Protein 4L3R (pdb70)

Nearest PDB structures (foldseek):
  4l3r-assembly1_A  TM=1.007E+00  e=4.807E-28  Bacteroides eggerthii DSM 20697
  4zgf-assembly1_A  TM=6.927E-01  e=1.936E-05  Phocaeicola vulgatus ATCC 8482
  6vvo-assembly1_F  TM=2.848E-01  e=6.426E-01  Homo sapiens
  6saw-assembly2_B  TM=4.195E-01  e=3.080E+00  Idiomarina sp. A28L
  1dml-assembly2_C  TM=3.488E-01  e=6.028E+00  Human alphaherpesvirus 1

CATH classification: 2.40.128.270

Foldseek 3Di:
DQVLQQVPWKWQQQAKDAPPDPDRYHPPLDDDDVLVVVQVVQSPDPQAFIKHWYWDCDPNRIDTFIWTHHRFKIDPRFDWDADPPVQFIATDDAIDGDDPRSVSVCSRVFRRFFTGWDDGNFKIKTWGDDDPGIMMIIGID/DVQVLQQPPWKWQQQAKEAPPDPDRYYPPLDDDPVLVVVQVVQSPDPQAFIKHWYWDCDPNRIDTFIWTHHRFKIDPRFDWDADPVQQFIATDDAIDGDDDRSVSVCSRVFRRFFTGWDDGNFKIKTWGDDDPGIMMITGID

Radius of gyration: 24.02 Å; Cα contacts (8 Å, |Δi|>4): 597; chains: 2; bounding box: 63×29×64 Å

Solvent-accessible surface area: 15500 Å² total

B-factor: mean 68.36, std 18.89, range [42.93, 162.48]

Structure (mmCIF, N/CA/C/O backbone):
data_4L3R
#
_entry.id   4L3R
#
_cell.length_a   57.892
_cell.length_b   59.174
_cell.length_c   102.308
_cell.angle_alpha   90.000
_cell.angle_beta   90.000
_cell.angle_gamma   90.000
#
_symmetry.space_group_name_H-M   'P 21 21 21'
#
loop_
_entity.id
_entity.type
_entity.pdbx_description
1 polymer 'Uncharacterized protein'
2 water water
#
loop_
_atom_site.group_PDB
_atom_site.id
_atom_site.type_symbol
_atom_site.label_atom_id
_atom_site.label_alt_id
_atom_site.label_comp_id
_atom_site.label_asym_id
_atom_site.label_entity_id
_atom_site.label_seq_id
_atom_site.pdbx_PDB_ins_code
_atom_site.Cartn_x
_atom_site.Cartn_y
_atom_site.Cartn_z
_atom_site.occupancy
_atom_site.B_iso_or_equiv
_atom_site.auth_seq_id
_atom_site.auth_comp_id
_atom_site.auth_asym_id
_atom_site.auth_atom_id
_atom_site.pdbx_PDB_model_num
ATOM 1 N N . ASP A 1 4 ? 9.561 0.258 74.978 1.00 100.71 30 ASP A N 1
ATOM 2 C CA . ASP A 1 4 ? 9.673 1.693 75.244 1.00 101.40 30 ASP A CA 1
ATOM 3 C C . ASP A 1 4 ? 10.350 2.391 74.065 1.00 99.38 30 ASP A C 1
ATOM 4 O O . ASP A 1 4 ? 9.695 3.158 73.356 1.00 96.46 30 ASP A O 1
ATOM 9 N N . ASP A 1 5 ? 11.656 2.116 73.848 1.00 94.11 31 ASP A N 1
ATOM 10 C CA . ASP A 1 5 ? 12.424 2.702 72.737 1.00 90.55 31 ASP A CA 1
ATOM 11 C C . ASP A 1 5 ? 11.843 2.290 71.376 1.00 85.66 31 ASP A C 1
ATOM 12 O O . ASP A 1 5 ? 11.872 3.083 70.434 1.00 83.17 31 ASP A O 1
ATOM 17 N N . VAL A 1 6 ? 11.319 1.048 71.282 1.00 78.10 32 VAL A N 1
ATOM 18 C CA . VAL A 1 6 ? 10.755 0.488 70.047 1.00 73.18 32 VAL A CA 1
ATOM 19 C C . VAL A 1 6 ? 9.537 1.279 69.580 1.00 71.06 32 VAL A C 1
ATOM 20 O O . VAL A 1 6 ? 9.469 1.612 68.403 1.00 68.21 32 VAL A O 1
ATOM 37 N N . GLU A 1 8 ? 8.812 4.314 69.928 1.00 69.16 34 GLU A N 1
ATOM 38 C CA . GLU A 1 8 ? 9.132 5.655 69.420 1.00 69.58 34 GLU A CA 1
ATOM 39 C C . GLU A 1 8 ? 9.410 5.605 67.899 1.00 69.30 34 GLU A C 1
ATOM 40 O O . GLU A 1 8 ? 9.252 6.619 67.226 1.00 69.20 34 GLU A O 1
ATOM 46 N N . ILE A 1 9 ? 9.745 4.424 67.349 1.00 63.19 35 ILE A N 1
ATOM 47 C CA . ILE A 1 9 ? 9.986 4.233 65.910 1.00 59.72 35 ILE A CA 1
ATOM 48 C C . ILE A 1 9 ? 8.632 4.322 65.144 1.00 61.15 35 ILE A C 1
ATOM 49 O O . ILE A 1 9 ? 8.615 4.677 63.960 1.00 60.52 35 ILE A O 1
ATOM 54 N N . PHE A 1 10 ? 7.521 4.002 65.830 1.00 55.92 36 PHE A N 1
ATOM 55 C CA . PHE A 1 10 ? 6.143 4.041 65.321 1.00 55.14 36 PHE A CA 1
ATOM 56 C C . PHE A 1 10 ? 5.415 5.377 65.627 1.00 62.03 36 PHE A C 1
ATOM 57 O O . PHE A 1 10 ? 4.326 5.596 65.098 1.00 61.93 36 PHE A O 1
ATOM 65 N N . ASN A 1 11 ? 5.987 6.244 66.483 1.00 61.51 37 ASN A N 1
ATOM 66 C CA . ASN A 1 11 ? 5.329 7.464 66.950 1.00 65.12 37 ASN A CA 1
ATOM 67 C C . ASN A 1 11 ? 5.218 8.593 65.899 1.00 69.90 37 ASN A C 1
ATOM 68 O O . ASN A 1 11 ? 6.059 9.489 65.855 1.00 70.37 37 ASN A O 1
ATOM 73 N N . ASP A 1 12 ? 4.099 8.582 65.137 1.00 66.87 38 ASP A N 1
ATOM 74 C CA . ASP A 1 12 ? 3.687 9.600 64.164 1.00 68.18 38 ASP A CA 1
ATOM 75 C C . ASP A 1 12 ? 4.882 10.194 63.407 1.00 71.14 38 ASP A C 1
ATOM 76 O O . ASP A 1 12 ? 5.191 11.387 63.527 1.00 74.14 38 ASP A O 1
ATOM 81 N N . LYS A 1 13 ? 5.583 9.341 62.666 1.00 62.49 39 LYS A N 1
ATOM 82 C CA . LYS A 1 13 ? 6.748 9.780 61.924 1.00 61.21 39 LYS A CA 1
ATOM 83 C C . LYS A 1 13 ? 6.984 8.913 60.705 1.00 62.98 39 LYS A C 1
ATOM 84 O O . LYS A 1 13 ? 6.669 7.720 60.720 1.00 61.86 39 LYS A O 1
ATOM 90 N N . THR A 1 14 ? 7.573 9.515 59.668 1.00 57.84 40 THR A N 1
ATOM 91 C CA . THR A 1 14 ? 7.961 8.838 58.444 1.00 54.71 40 THR A CA 1
ATOM 92 C C . THR A 1 14 ? 9.465 8.904 58.387 1.00 57.55 40 THR A C 1
ATOM 93 O O . THR A 1 14 ? 10.029 9.983 58.592 1.00 59.28 40 THR A O 1
ATOM 97 N N . TRP A 1 15 ? 10.115 7.751 58.156 1.00 50.83 41 TRP A N 1
ATOM 98 C CA . TRP A 1 15 ? 11.571 7.662 58.059 1.00 48.94 41 TRP A CA 1
ATOM 99 C C . TRP A 1 15 ? 11.978 7.894 56.621 1.00 53.01 41 TRP A C 1
ATOM 100 O O . TRP A 1 15 ? 11.485 7.200 55.740 1.00 51.72 41 TRP A O 1
ATOM 111 N N . LYS A 1 16 ? 12.838 8.894 56.373 1.00 52.13 42 LYS A N 1
ATOM 112 C CA . LYS A 1 16 ? 13.313 9.249 55.037 1.00 51.74 42 LYS A CA 1
ATOM 113 C C . LYS A 1 16 ? 14.743 8.765 54.875 1.00 55.78 42 LYS A C 1
ATOM 114 O O . LYS A 1 16 ? 15.583 9.082 55.712 1.00 56.94 42 LYS A O 1
ATOM 120 N N . LEU A 1 17 ? 15.028 8.013 53.796 1.00 51.08 43 LEU A N 1
ATOM 121 C CA . LEU A 1 17 ? 16.374 7.511 53.527 1.00 49.74 43 LEU A CA 1
ATOM 122 C C . LEU A 1 17 ? 17.374 8.654 53.364 1.00 54.67 43 LEU A C 1
ATOM 123 O O . LEU A 1 17 ? 17.107 9.596 52.620 1.00 54.95 43 LEU A O 1
ATOM 128 N N . SER A 1 18 ? 18.511 8.573 54.075 1.00 52.32 44 SER A N 1
ATOM 129 C CA . SER A 1 18 ? 19.585 9.566 53.998 1.00 54.82 44 SER A CA 1
ATOM 130 C C . SER A 1 18 ? 20.906 8.968 53.461 1.00 59.45 44 SER A C 1
ATOM 131 O O . SER A 1 18 ? 21.749 9.732 52.984 1.00 60.91 44 SER A O 1
ATOM 134 N N . ARG A 1 19 ? 21.097 7.631 53.537 1.00 54.25 45 ARG A N 1
ATOM 135 C CA . ARG A 1 19 ? 22.345 7.001 53.103 1.00 54.86 45 ARG A CA 1
ATOM 136 C C . ARG A 1 19 ? 22.233 5.477 53.045 1.00 57.38 45 ARG A C 1
ATOM 137 O O . ARG A 1 19 ? 21.411 4.898 53.752 1.00 56.06 45 ARG A O 1
ATOM 145 N N . ILE A 1 20 ? 23.058 4.841 52.195 1.00 53.46 46 ILE A N 1
ATOM 146 C CA . ILE A 1 20 ? 23.205 3.377 52.098 1.00 52.11 46 ILE A CA 1
ATOM 147 C C . ILE A 1 20 ? 24.701 3.137 51.961 1.00 60.34 46 ILE A C 1
ATOM 148 O O . ILE A 1 20 ? 25.243 3.337 50.885 1.00 60.49 46 ILE A O 1
ATOM 153 N N . THR A 1 21 ? 25.375 2.761 53.042 1.00 59.60 47 THR A N 1
ATOM 154 C CA . THR A 1 21 ? 26.827 2.648 53.027 1.00 62.58 47 THR A CA 1
ATOM 155 C C . THR A 1 21 ? 27.308 1.385 53.744 1.00 69.23 47 THR A C 1
ATOM 156 O O . THR A 1 21 ? 26.498 0.545 54.137 1.00 67.55 47 THR A O 1
ATOM 160 N N . THR A 1 22 ? 28.636 1.238 53.863 1.00 70.41 48 THR A N 1
ATOM 161 C CA . THR A 1 22 ? 29.263 0.091 54.522 1.00 73.50 48 THR A CA 1
ATOM 162 C C . THR A 1 22 ? 29.087 0.207 56.033 1.00 80.42 48 THR A C 1
ATOM 163 O O . THR A 1 22 ? 28.772 1.287 56.538 1.00 79.63 48 THR A O 1
ATOM 167 N N . GLU A 1 23 ? 29.309 -0.907 56.750 1.00 79.94 49 GLU A N 1
ATOM 168 C CA . GLU A 1 23 ? 29.088 -1.006 58.198 1.00 81.51 49 GLU A CA 1
ATOM 169 C C . GLU A 1 23 ? 29.626 0.200 58.996 1.00 88.33 49 GLU A C 1
ATOM 170 O O . GLU A 1 23 ? 28.869 0.772 59.781 1.00 87.34 49 GLU A O 1
ATOM 176 N N . LYS A 1 24 ? 30.888 0.609 58.773 1.00 88.66 50 LYS A N 1
ATOM 177 C CA . LYS A 1 24 ? 31.495 1.741 59.493 1.00 91.78 50 LYS A CA 1
ATOM 178 C C . LYS A 1 24 ? 31.992 2.849 58.533 1.00 95.53 50 LYS A C 1
ATOM 179 O O . LYS A 1 24 ? 32.867 3.632 58.905 1.00 99.68 50 LYS A O 1
ATOM 185 N N . GLY A 1 25 ? 31.391 2.952 57.350 1.00 87.41 51 GLY A N 1
ATOM 186 C CA . GLY A 1 25 ? 31.770 3.952 56.358 1.00 86.92 51 GLY A CA 1
ATOM 187 C C . GLY A 1 25 ? 31.211 5.332 56.643 1.00 90.01 51 GLY A C 1
ATOM 188 O O . GLY A 1 25 ? 30.091 5.458 57.150 1.00 86.95 51 GLY A O 1
ATOM 189 N N . LYS A 1 26 ? 31.984 6.378 56.292 1.00 89.47 52 LYS A N 1
ATOM 190 C CA . LYS A 1 26 ? 31.595 7.785 56.479 1.00 89.76 52 LYS A CA 1
ATOM 191 C C . LYS A 1 26 ? 30.905 8.354 55.212 1.00 89.60 52 LYS A C 1
ATOM 192 O O . LYS A 1 26 ? 30.235 9.385 55.301 1.00 88.99 52 LYS A O 1
ATOM 198 N N . GLU A 1 27 ? 31.088 7.699 54.046 1.00 83.23 53 GLU A N 1
ATOM 199 C CA . GLU A 1 27 ? 30.479 8.114 52.777 1.00 80.26 53 GLU A CA 1
ATOM 200 C C . GLU A 1 27 ? 28.947 7.907 52.790 1.00 78.10 53 GLU A C 1
ATOM 201 O O . GLU A 1 27 ? 28.444 7.044 53.510 1.00 75.63 53 GLU A O 1
ATOM 207 N N . GLN A 1 28 ? 28.219 8.696 51.982 1.00 72.53 54 GLN A N 1
ATOM 208 C CA . GLN A 1 28 ? 26.760 8.602 51.892 1.00 68.64 54 GLN A CA 1
ATOM 209 C C . GLN A 1 28 ? 26.328 7.312 51.198 1.00 68.69 54 GLN A C 1
ATOM 210 O O . GLN A 1 28 ? 25.407 6.654 51.671 1.00 66.15 54 GLN A O 1
ATOM 216 N N . PHE A 1 29 ? 26.956 6.976 50.063 1.00 64.50 55 PHE A N 1
ATOM 217 C CA . PHE A 1 29 ? 26.637 5.760 49.312 1.00 62.07 55 PHE A CA 1
ATOM 218 C C . PHE A 1 29 ? 27.890 4.940 49.096 1.00 67.71 55 PHE A C 1
ATOM 219 O O . PHE A 1 29 ? 28.940 5.512 48.787 1.00 70.18 55 PHE A O 1
ATOM 227 N N . TYR A 1 30 ? 27.801 3.604 49.299 1.00 62.37 56 TYR A N 1
ATOM 228 C CA . TYR A 1 30 ? 28.958 2.710 49.134 1.00 63.62 56 TYR A CA 1
ATOM 229 C C . TYR A 1 30 ? 29.469 2.722 47.689 1.00 68.34 56 TYR A C 1
ATOM 230 O O . TYR A 1 30 ? 28.697 2.978 46.760 1.00 65.76 56 TYR A O 1
ATOM 239 N N . GLN A 1 31 ? 30.781 2.474 47.503 1.00 68.89 57 GLN A N 1
ATOM 240 C CA . GLN A 1 31 ? 31.365 2.497 46.166 1.00 69.90 57 GLN A CA 1
ATOM 241 C C . GLN A 1 31 ? 30.860 1.278 45.370 1.00 71.68 57 GLN A C 1
ATOM 242 O O . GLN A 1 31 ? 30.819 0.159 45.889 1.00 71.52 57 GLN A O 1
ATOM 248 N N . GLY A 1 32 ? 30.461 1.537 44.130 1.00 67.09 58 GLY A N 1
ATOM 249 C CA . GLY A 1 32 ? 29.927 0.537 43.211 1.00 66.51 58 GLY A CA 1
ATOM 250 C C . GLY A 1 32 ? 28.415 0.415 43.191 1.00 67.27 58 GLY A C 1
ATOM 251 O O . GLY A 1 32 ? 27.886 -0.492 42.539 1.00 67.14 58 GLY A O 1
ATOM 252 N N . LEU A 1 33 ? 27.694 1.328 43.884 1.00 60.95 59 LEU A N 1
ATOM 253 C CA . LEU A 1 33 ? 26.224 1.310 43.892 1.00 57.34 59 LEU A CA 1
ATOM 254 C C . LEU A 1 33 ? 25.724 1.640 42.470 1.00 61.73 59 LEU A C 1
ATOM 255 O O . LEU A 1 33 ? 24.830 0.963 41.956 1.00 61.40 59 LEU A O 1
ATOM 260 N N . TRP A 1 34 ? 26.345 2.645 41.830 1.00 59.20 60 TRP A N 1
ATOM 261 C CA . TRP A 1 34 ? 26.080 3.043 40.443 1.00 60.33 60 TRP A CA 1
ATOM 262 C C . TRP A 1 34 ? 27.309 2.733 39.583 1.00 65.98 60 TRP A C 1
ATOM 263 O O . TRP A 1 34 ? 28.380 2.479 40.130 1.00 65.48 60 TRP A O 1
ATOM 274 N N . SER A 1 35 ? 27.147 2.727 38.247 1.00 65.24 61 SER A N 1
ATOM 275 C CA . SER A 1 35 ? 28.240 2.466 37.283 1.00 67.58 61 SER A CA 1
ATOM 276 C C . SER A 1 35 ? 28.811 3.759 36.675 1.00 72.58 61 SER A C 1
ATOM 277 O O . SER A 1 35 ? 29.897 3.718 36.093 1.00 75.32 61 SER A O 1
ATOM 280 N N . ASN A 1 36 ? 28.073 4.886 36.742 1.00 67.21 62 ASN A N 1
ATOM 281 C CA . ASN A 1 36 ? 28.526 6.145 36.137 1.00 68.23 62 ASN A CA 1
ATOM 282 C C . ASN A 1 36 ? 27.871 7.344 36.828 1.00 69.78 62 ASN A C 1
ATOM 283 O O . ASN A 1 36 ? 26.940 7.164 37.610 1.00 66.21 62 ASN A O 1
ATOM 288 N N . GLU A 1 37 ? 28.339 8.559 36.506 1.00 68.96 63 GLU A N 1
ATOM 289 C CA . GLU A 1 37 ? 27.848 9.802 37.116 1.00 68.76 63 GLU A CA 1
ATOM 290 C C . GLU A 1 37 ? 26.368 10.102 36.785 1.00 71.92 63 GLU A C 1
ATOM 291 O O . GLU A 1 37 ? 25.657 10.640 37.634 1.00 70.52 63 GLU A O 1
ATOM 297 N N . ALA A 1 38 ? 25.913 9.779 35.565 1.00 69.67 64 ALA A N 1
ATOM 298 C CA . ALA A 1 38 ? 24.530 10.030 35.143 1.00 68.94 64 ALA A CA 1
ATOM 299 C C . ALA A 1 38 ? 23.540 9.173 35.927 1.00 69.77 64 ALA A C 1
ATOM 300 O O . ALA A 1 38 ? 22.478 9.675 36.312 1.00 69.41 64 ALA A O 1
ATOM 302 N N . GLU A 1 39 ? 23.878 7.893 36.179 1.00 64.03 65 GLU A N 1
ATOM 303 C CA . GLU A 1 39 ? 23.022 7.013 36.992 1.00 60.51 65 GLU A CA 1
ATOM 304 C C . GLU A 1 39 ? 22.862 7.574 38.406 1.00 62.94 65 GLU A C 1
ATOM 305 O O . GLU A 1 39 ? 21.746 7.633 38.923 1.00 62.03 65 GLU A O 1
ATOM 311 N N . GLU A 1 40 ? 23.985 7.972 39.037 1.00 60.80 66 GLU A N 1
ATOM 312 C CA . GLU A 1 40 ? 23.966 8.525 40.396 1.00 59.72 66 GLU A CA 1
ATOM 313 C C . GLU A 1 40 ? 23.159 9.823 40.443 1.00 66.46 66 GLU A C 1
ATOM 314 O O . GLU A 1 40 ? 22.362 10.003 41.364 1.00 65.56 66 GLU A O 1
ATOM 320 N N . LYS A 1 41 ? 23.371 10.718 39.462 1.00 67.09 67 LYS A N 1
ATOM 321 C CA . LYS A 1 41 ? 22.656 11.996 39.351 1.00 69.28 67 LYS A CA 1
ATOM 322 C C . LYS A 1 41 ? 21.139 11.761 39.284 1.00 70.97 67 LYS A C 1
ATOM 323 O O . LYS A 1 41 ? 20.399 12.403 40.023 1.00 70.15 67 LYS A O 1
ATOM 329 N N . ALA A 1 42 ? 20.693 10.831 38.417 1.00 66.65 68 ALA A N 1
ATOM 330 C CA . ALA A 1 42 ? 19.273 10.500 38.236 1.00 65.80 68 ALA A CA 1
ATOM 331 C C . ALA A 1 42 ? 18.658 9.915 39.528 1.00 66.96 68 ALA A C 1
ATOM 332 O O . ALA A 1 42 ? 17.506 10.218 39.850 1.00 65.89 68 ALA A O 1
ATOM 334 N N . SER A 1 43 ? 19.435 9.112 40.279 1.00 61.57 69 SER A N 1
ATOM 335 C CA . SER A 1 43 ? 18.979 8.562 41.559 1.00 57.98 69 SER A CA 1
ATOM 336 C C . SER A 1 43 ? 18.836 9.662 42.603 1.00 64.08 69 SER A C 1
ATOM 337 O O . SER A 1 43 ? 17.883 9.648 43.385 1.00 63.06 69 SER A O 1
ATOM 340 N N . ARG A 1 44 ? 19.797 10.602 42.631 1.00 62.12 70 ARG A N 1
ATOM 341 C CA . ARG A 1 44 ? 19.769 11.706 43.588 1.00 62.54 70 ARG A CA 1
ATOM 342 C C . ARG A 1 44 ? 18.591 12.638 43.329 1.00 67.37 70 ARG A C 1
ATOM 343 O O . ARG A 1 44 ? 18.071 13.195 44.289 1.00 67.77 70 ARG A O 1
ATOM 351 N N . GLU A 1 45 ? 18.135 12.771 42.066 1.00 64.61 71 GLU A N 1
ATOM 352 C CA . GLU A 1 45 ? 16.961 13.586 41.749 1.00 66.91 71 GLU A CA 1
ATOM 353 C C . GLU A 1 45 ? 15.694 12.876 42.231 1.00 68.13 71 GLU A C 1
ATOM 354 O O . GLU A 1 45 ? 14.803 13.530 42.768 1.00 69.57 71 GLU A O 1
ATOM 360 N N . LEU A 1 46 ? 15.628 11.541 42.087 1.00 61.01 72 LEU A N 1
ATOM 361 C CA . LEU A 1 46 ? 14.495 10.759 42.594 1.00 58.45 72 LEU A CA 1
ATOM 362 C C . LEU A 1 46 ? 14.476 10.777 44.131 1.00 60.63 72 LEU A C 1
ATOM 363 O O . LEU A 1 46 ? 13.393 10.783 44.716 1.00 59.21 72 LEU A O 1
ATOM 368 N N . LEU A 1 47 ? 15.660 10.831 44.779 1.00 56.40 73 LEU A N 1
ATOM 369 C CA . LEU A 1 47 ? 15.763 10.893 46.238 1.00 55.62 73 LEU A CA 1
ATOM 370 C C . LEU A 1 47 ? 15.294 12.247 46.793 1.00 64.03 73 LEU A C 1
ATOM 371 O O . LEU A 1 47 ? 14.844 12.285 47.936 1.00 63.93 73 LEU A O 1
ATOM 376 N N . LYS A 1 48 ? 15.397 13.352 46.010 1.00 64.74 74 LYS A N 1
ATOM 377 C CA . LYS A 1 48 ? 14.921 14.676 46.456 1.00 67.70 74 LYS A CA 1
ATOM 378 C C . LYS A 1 48 ? 13.384 14.720 46.583 1.00 72.32 74 LYS A C 1
ATOM 379 O O . LYS A 1 48 ? 12.874 15.569 47.318 1.00 74.72 74 LYS A O 1
ATOM 385 N N . ILE A 1 49 ? 12.647 13.850 45.849 1.00 66.93 75 ILE A N 1
ATOM 386 C CA . ILE A 1 49 ? 11.183 13.820 45.911 1.00 67.47 75 ILE A CA 1
ATOM 387 C C . ILE A 1 49 ? 10.789 13.338 47.310 1.00 69.41 75 ILE A C 1
ATOM 388 O O . ILE A 1 49 ? 11.268 12.296 47.754 1.00 65.50 75 ILE A O 1
ATOM 393 N N . THR A 1 50 ? 9.932 14.109 47.996 1.00 69.01 76 THR A N 1
ATOM 394 C CA . THR A 1 50 ? 9.512 13.863 49.383 1.00 68.05 76 THR A CA 1
ATOM 395 C C . THR A 1 50 ? 8.991 12.438 49.627 1.00 67.69 76 THR A C 1
ATOM 396 O O . THR A 1 50 ? 9.445 11.781 50.555 1.00 64.82 76 THR A O 1
ATOM 400 N N . GLU A 1 51 ? 8.035 11.990 48.815 1.00 64.77 77 GLU A N 1
ATOM 401 C CA . GLU A 1 51 ? 7.393 10.681 48.971 1.00 62.49 77 GLU A CA 1
ATOM 402 C C . GLU A 1 51 ? 8.290 9.485 48.601 1.00 62.95 77 GLU A C 1
ATOM 403 O O . GLU A 1 51 ? 7.925 8.368 48.957 1.00 62.08 77 GLU A O 1
ATOM 409 N N . ASN A 1 52 ? 9.431 9.683 47.910 1.00 58.35 78 ASN A N 1
ATOM 410 C CA . ASN A 1 52 ? 10.317 8.571 47.525 1.00 54.89 78 ASN A CA 1
ATOM 411 C C . ASN A 1 52 ? 11.297 8.186 48.629 1.00 56.15 78 ASN A C 1
ATOM 412 O O . ASN A 1 52 ? 11.758 9.043 49.386 1.00 57.20 78 ASN A O 1
ATOM 417 N N . PHE A 1 53 ? 11.619 6.876 48.699 1.00 48.94 79 PHE A N 1
ATOM 418 C CA . PHE A 1 53 ? 12.539 6.265 49.660 1.00 46.30 79 PHE A CA 1
ATOM 419 C C . PHE A 1 53 ? 12.114 6.555 51.108 1.00 50.94 79 PHE A C 1
ATOM 420 O O . PHE A 1 53 ? 12.919 7.008 51.926 1.00 51.03 79 PHE A O 1
ATOM 428 N N . THR A 1 54 ? 10.841 6.260 51.417 1.00 48.30 80 THR A N 1
ATOM 429 C CA . THR A 1 54 ? 10.279 6.437 52.754 1.00 48.46 80 THR A CA 1
ATOM 430 C C . THR A 1 54 ? 10.066 5.073 53.425 1.00 51.11 80 THR A C 1
ATOM 431 O O . THR A 1 54 ? 9.966 4.051 52.746 1.00 50.89 80 THR A O 1
ATOM 435 N N . LEU A 1 55 ? 10.004 5.071 54.754 1.00 46.89 81 LEU A N 1
ATOM 436 C CA . LEU A 1 55 ? 9.799 3.868 55.565 1.00 45.84 81 LEU A CA 1
ATOM 437 C C . LEU A 1 55 ? 8.876 4.227 56.728 1.00 49.16 81 LEU A C 1
ATOM 438 O O . LEU A 1 55 ? 9.045 5.275 57.345 1.00 48.41 81 LEU A O 1
ATOM 443 N N . ASN A 1 56 ? 7.860 3.401 56.978 1.00 47.13 82 ASN A N 1
ATOM 444 C CA . ASN A 1 56 ? 6.875 3.651 58.033 1.00 47.40 82 ASN A CA 1
ATOM 445 C C . ASN A 1 56 ? 6.627 2.404 58.851 1.00 50.95 82 ASN A C 1
ATOM 446 O O . ASN A 1 56 ? 6.356 1.347 58.291 1.00 50.45 82 ASN A O 1
ATOM 451 N N . PHE A 1 57 ? 6.708 2.537 60.174 1.00 48.44 83 PHE A N 1
ATOM 452 C CA . PHE A 1 57 ? 6.381 1.483 61.126 1.00 48.42 83 PHE A CA 1
ATOM 453 C C . PHE A 1 57 ? 4.984 1.796 61.608 1.00 53.86 83 PHE A C 1
ATOM 454 O O . PHE A 1 57 ? 4.781 2.851 62.206 1.00 54.16 83 PHE A O 1
ATOM 462 N N . ASN A 1 58 ? 3.999 0.972 61.251 1.00 52.65 84 ASN A N 1
ATOM 463 C CA . ASN A 1 58 ? 2.601 1.236 61.624 1.00 55.19 84 ASN A CA 1
ATOM 464 C C . ASN A 1 58 ? 1.948 0.048 62.289 1.00 62.47 84 ASN A C 1
ATOM 465 O O . ASN A 1 58 ? 2.406 -1.076 62.144 1.00 61.37 84 ASN A O 1
ATOM 470 N N . CYS A 1 59 ? 0.811 0.283 62.942 1.00 64.24 85 CYS A N 1
ATOM 471 C CA . CYS A 1 59 ? -0.007 -0.787 63.511 1.00 66.40 85 CYS A CA 1
ATOM 472 C C . CYS A 1 59 ? -1.216 -0.945 62.610 1.00 70.09 85 CYS A C 1
ATOM 473 O O . CYS A 1 59 ? -1.733 0.052 62.111 1.00 70.14 85 CYS A O 1
ATOM 476 N N . ALA A 1 60 ? -1.597 -2.192 62.311 1.00 66.99 86 ALA A N 1
ATOM 477 C CA . ALA A 1 60 ? -2.686 -2.479 61.380 1.00 68.47 86 ALA A CA 1
ATOM 478 C C . ALA A 1 60 ? -3.500 -3.677 61.821 1.00 74.45 86 ALA A C 1
ATOM 479 O O . ALA A 1 60 ? -2.935 -4.598 62.403 1.00 73.26 86 ALA A O 1
ATOM 481 N N . ASP A 1 61 ? -4.805 -3.701 61.475 1.00 74.38 87 ASP A N 1
ATOM 482 C CA . ASP A 1 61 ? -5.696 -4.811 61.802 1.00 77.61 87 ASP A CA 1
ATOM 483 C C . ASP A 1 61 ? -5.559 -5.861 60.704 1.00 82.82 87 ASP A C 1
ATOM 484 O O . ASP A 1 61 ? -6.173 -5.738 59.640 1.00 83.81 87 ASP A O 1
ATOM 489 N N . VAL A 1 62 ? -4.699 -6.859 60.954 1.00 79.21 88 VAL A N 1
ATOM 490 C CA . VAL A 1 62 ? -4.402 -7.947 60.029 1.00 80.11 88 VAL A CA 1
ATOM 491 C C . VAL A 1 62 ? -5.108 -9.213 60.517 1.00 87.13 88 VAL A C 1
ATOM 492 O O . VAL A 1 62 ? -4.709 -9.780 61.533 1.00 87.13 88 VAL A O 1
ATOM 496 N N . ASN A 1 63 ? -6.156 -9.641 59.802 1.00 86.29 89 ASN A N 1
ATOM 497 C CA . ASN A 1 63 ? -6.909 -10.859 60.099 1.00 90.22 89 ASN A CA 1
ATOM 498 C C . ASN A 1 63 ? -7.416 -10.919 61.565 1.00 93.37 89 ASN A C 1
ATOM 499 O O . ASN A 1 63 ? -7.033 -11.804 62.330 1.00 94.51 89 ASN A O 1
ATOM 504 N N . GLY A 1 64 ? -8.285 -9.980 61.926 1.00 88.18 90 GLY A N 1
ATOM 505 C CA . GLY A 1 64 ? -8.928 -9.949 63.237 1.00 88.52 90 GLY A CA 1
ATOM 506 C C . GLY A 1 64 ? -8.090 -9.609 64.458 1.00 86.56 90 GLY A C 1
ATOM 507 O O . GLY A 1 64 ? -8.579 -9.758 65.577 1.00 87.10 90 GLY A O 1
ATOM 508 N N . GLU A 1 65 ? -6.853 -9.118 64.275 1.00 78.19 91 GLU A N 1
ATOM 509 C CA . GLU A 1 65 ? -5.977 -8.732 65.390 1.00 75.02 91 GLU A CA 1
ATOM 510 C C . GLU A 1 65 ? -5.019 -7.634 64.924 1.00 72.21 91 GLU A C 1
ATOM 511 O O . GLU A 1 65 ? -4.646 -7.619 63.758 1.00 70.42 91 GLU A O 1
ATOM 517 N N . VAL A 1 66 ? -4.642 -6.709 65.819 1.00 66.03 92 VAL A N 1
ATOM 518 C CA . VAL A 1 66 ? -3.771 -5.587 65.468 1.00 61.79 92 VAL A CA 1
ATOM 519 C C . VAL A 1 66 ? -2.302 -5.991 65.659 1.00 62.91 92 VAL A C 1
ATOM 520 O O . VAL A 1 66 ? -1.918 -6.441 66.739 1.00 62.21 92 VAL A O 1
ATOM 524 N N . THR A 1 67 ? -1.491 -5.825 64.599 1.00 58.39 93 THR A N 1
ATOM 525 C CA . THR A 1 67 ? -0.068 -6.170 64.593 1.00 57.03 93 THR A CA 1
ATOM 526 C C . THR A 1 67 ? 0.768 -4.999 64.081 1.00 59.08 93 THR A C 1
ATOM 527 O O . THR A 1 67 ? 0.301 -4.229 63.244 1.00 58.05 93 THR A O 1
ATOM 531 N N . GLY A 1 68 ? 2.004 -4.902 64.553 1.00 55.18 94 GLY A N 1
ATOM 532 C CA . GLY A 1 68 ? 2.949 -3.897 64.082 1.00 52.63 94 GLY A CA 1
ATOM 533 C C . GLY A 1 68 ? 3.557 -4.399 62.787 1.00 56.49 94 GLY A C 1
ATOM 534 O O . GLY A 1 68 ? 3.954 -5.565 62.710 1.00 56.67 94 GLY A O 1
ATOM 535 N N . THR A 1 69 ? 3.560 -3.563 61.742 1.00 52.30 95 THR A N 1
ATOM 536 C CA . THR A 1 69 ? 4.072 -3.938 60.420 1.00 51.57 95 THR A CA 1
ATOM 537 C C . THR A 1 69 ? 4.971 -2.852 59.860 1.00 53.12 95 THR A C 1
ATOM 538 O O . THR A 1 69 ? 5.068 -1.769 60.439 1.00 51.66 95 THR A O 1
ATOM 542 N N . VAL A 1 70 ? 5.624 -3.147 58.732 1.00 50.27 96 VAL A N 1
ATOM 543 C CA . VAL A 1 70 ? 6.492 -2.204 58.025 1.00 48.42 96 VAL A CA 1
ATOM 544 C C . VAL A 1 70 ? 5.925 -1.938 56.648 1.00 50.88 96 VAL A C 1
ATOM 545 O O . VAL A 1 70 ? 5.545 -2.868 55.936 1.00 50.98 96 VAL A O 1
ATOM 549 N N . SER A 1 71 ? 5.931 -0.665 56.258 1.00 47.21 97 SER A N 1
ATOM 550 C CA . SER A 1 71 ? 5.556 -0.208 54.924 1.00 47.31 97 SER A CA 1
ATOM 551 C C . SER A 1 71 ? 6.686 0.664 54.398 1.00 50.14 97 SER A C 1
ATOM 552 O O . SER A 1 71 ? 7.324 1.368 55.177 1.00 49.42 97 SER A O 1
ATOM 555 N N . ALA A 1 72 ? 6.958 0.601 53.104 1.00 45.98 98 ALA A N 1
ATOM 556 C CA . ALA A 1 72 ? 8.002 1.423 52.508 1.00 45.37 98 ALA A CA 1
ATOM 557 C C . ALA A 1 72 ? 7.677 1.728 51.071 1.00 51.31 98 ALA A C 1
ATOM 558 O O . ALA A 1 72 ? 6.982 0.961 50.405 1.00 51.43 98 ALA A O 1
ATOM 560 N N . HIS A 1 73 ? 8.165 2.864 50.600 1.00 48.19 99 HIS A N 1
ATOM 561 C CA . HIS A 1 73 ? 7.989 3.271 49.218 1.00 48.89 99 HIS A CA 1
ATOM 562 C C . HIS A 1 73 ? 9.335 3.689 48.689 1.00 50.15 99 HIS A C 1
ATOM 563 O O . HIS A 1 73 ? 9.971 4.544 49.295 1.00 48.70 99 HIS A O 1
ATOM 570 N N . ALA A 1 74 ? 9.792 3.055 47.605 1.00 47.70 100 ALA A N 1
ATOM 571 C CA . ALA A 1 74 ? 11.046 3.406 46.948 1.00 47.72 100 ALA A CA 1
ATOM 572 C C . ALA A 1 74 ? 10.728 4.447 45.861 1.00 53.36 100 ALA A C 1
ATOM 573 O O . ALA A 1 74 ? 10.654 5.625 46.193 1.00 53.76 100 ALA A O 1
ATOM 575 N N . VA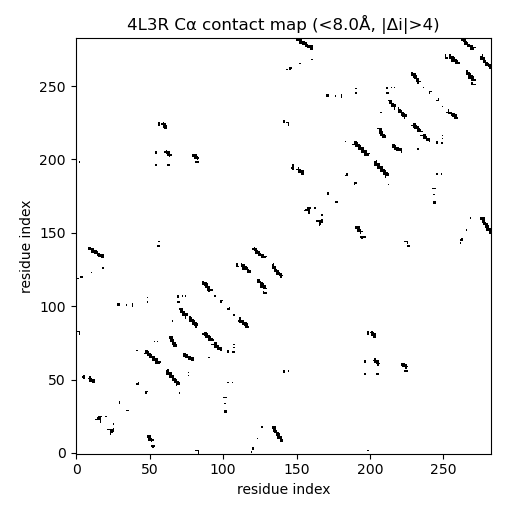L A 1 75 ? 10.494 4.043 44.600 1.00 51.00 101 VAL A N 1
ATOM 576 C CA . VAL A 1 75 ? 10.142 4.973 43.523 1.00 53.20 101 VAL A CA 1
ATOM 577 C C . VAL A 1 75 ? 8.870 4.431 42.870 1.00 61.32 101 VAL A C 1
ATOM 578 O O . VAL A 1 75 ? 7.797 4.992 43.086 1.00 63.57 101 VAL A O 1
ATOM 582 N N . LYS A 1 76 ? 8.977 3.327 42.118 1.00 58.96 102 LYS A N 1
ATOM 583 C CA . LYS A 1 76 ? 7.836 2.667 41.478 1.00 61.47 102 LYS A CA 1
ATOM 584 C C . LYS A 1 76 ? 7.330 1.465 42.307 1.00 63.52 102 LYS A C 1
ATOM 585 O O . LYS A 1 76 ? 6.214 1.010 42.061 1.00 66.07 102 LYS A O 1
ATOM 591 N N . ALA A 1 77 ? 8.118 0.958 43.276 1.00 56.06 103 ALA A N 1
ATOM 592 C CA . ALA A 1 77 ? 7.721 -0.207 44.066 1.00 55.48 103 ALA A CA 1
ATOM 593 C C . ALA A 1 77 ? 7.362 0.160 45.506 1.00 56.71 103 ALA A C 1
ATOM 594 O O . ALA A 1 77 ? 7.885 1.125 46.066 1.00 54.00 103 ALA A O 1
ATOM 596 N N . ASN A 1 78 ? 6.474 -0.651 46.101 1.00 53.89 104 ASN A N 1
ATOM 597 C CA . ASN A 1 78 ? 6.002 -0.494 47.470 1.00 52.78 104 ASN A CA 1
ATOM 598 C C . ASN A 1 78 ? 6.132 -1.775 48.271 1.00 54.71 104 ASN A C 1
ATOM 599 O O . ASN A 1 78 ? 5.958 -2.864 47.731 1.00 56.77 104 ASN A O 1
ATOM 604 N N . ILE A 1 79 ? 6.349 -1.628 49.570 1.00 48.08 105 ILE A N 1
ATOM 605 C CA . ILE A 1 79 ? 6.290 -2.696 50.559 1.00 47.88 105 ILE A CA 1
ATOM 606 C C . ILE A 1 79 ? 5.072 -2.320 51.407 1.00 52.45 105 ILE A C 1
ATOM 607 O O . ILE A 1 79 ? 5.036 -1.204 51.924 1.00 51.23 105 ILE A O 1
ATOM 612 N N . SER A 1 80 ? 4.047 -3.177 51.464 1.00 51.15 106 SER A N 1
ATOM 613 C CA . SER A 1 80 ? 2.807 -2.867 52.190 1.00 53.08 106 SER A CA 1
ATOM 614 C C . SER A 1 80 ? 2.539 -3.873 53.293 1.00 58.87 106 SER A C 1
ATOM 615 O O . SER A 1 80 ? 2.290 -5.048 53.012 1.00 61.09 106 SER A O 1
ATOM 618 N N . ASP A 1 81 ? 2.610 -3.395 54.551 1.00 54.42 107 ASP A N 1
ATOM 619 C CA . ASP A 1 81 ? 2.360 -4.171 55.759 1.00 55.28 107 ASP A CA 1
ATOM 620 C C . ASP A 1 81 ? 3.153 -5.480 55.737 1.00 59.30 107 ASP A C 1
ATOM 621 O O . ASP A 1 81 ? 2.582 -6.564 55.828 1.00 60.90 107 ASP A O 1
ATOM 626 N N . ALA A 1 82 ? 4.471 -5.369 55.557 1.00 54.48 108 ALA A N 1
ATOM 627 C CA . ALA A 1 82 ? 5.364 -6.523 55.635 1.00 54.72 108 ALA A CA 1
ATOM 628 C C . ALA A 1 82 ? 5.389 -7.037 57.093 1.00 59.56 108 ALA A C 1
ATOM 629 O O . ALA A 1 82 ? 5.236 -6.241 58.033 1.00 56.66 108 ALA A O 1
ATOM 631 N N . ILE A 1 83 ? 5.549 -8.364 57.275 1.00 58.41 109 ILE A N 1
ATOM 632 C CA . ILE A 1 83 ? 5.571 -8.969 58.607 1.00 58.82 109 ILE A CA 1
ATOM 633 C C . ILE A 1 83 ? 6.840 -8.508 59.315 1.00 58.37 109 ILE A C 1
ATOM 634 O O . ILE A 1 83 ? 7.931 -8.668 58.776 1.00 56.38 109 ILE A O 1
ATOM 639 N N . LEU A 1 84 ? 6.686 -7.923 60.510 1.00 54.33 110 LEU A N 1
ATOM 640 C CA . LEU A 1 84 ? 7.791 -7.374 61.284 1.00 52.96 110 LEU A CA 1
ATOM 641 C C . LEU A 1 84 ? 8.044 -8.158 62.568 1.00 57.98 110 LEU A C 1
ATOM 642 O O . LEU A 1 84 ? 7.114 -8.474 63.307 1.00 58.37 110 LEU A O 1
ATOM 647 N N . LYS A 1 85 ? 9.326 -8.426 62.836 1.00 55.18 111 LYS A N 1
ATOM 648 C CA . LYS A 1 85 ? 9.844 -8.989 64.085 1.00 57.30 111 LYS A CA 1
ATOM 649 C C . LYS A 1 85 ? 10.819 -7.942 64.577 1.00 60.63 111 LYS A C 1
ATOM 650 O O . LYS A 1 85 ? 11.649 -7.485 63.789 1.00 58.18 111 LYS A O 1
ATOM 656 N N . ILE A 1 86 ? 10.663 -7.471 65.804 1.00 59.53 112 ILE A N 1
ATOM 657 C CA . ILE A 1 86 ? 11.562 -6.450 66.327 1.00 60.36 112 ILE A CA 1
ATOM 658 C C . ILE A 1 86 ? 11.724 -6.693 67.815 1.00 68.76 112 ILE A C 1
ATOM 659 O O . ILE A 1 86 ? 10.766 -7.076 68.483 1.00 70.33 112 ILE A O 1
ATOM 664 N N . ASP A 1 87 ? 12.950 -6.563 68.313 1.00 67.28 113 ASP A N 1
ATOM 665 C CA . ASP A 1 87 ? 13.254 -6.810 69.717 1.00 70.28 113 ASP A CA 1
ATOM 666 C C . ASP A 1 87 ? 14.034 -5.625 70.264 1.00 75.21 113 ASP A C 1
ATOM 667 O O . ASP A 1 87 ? 15.180 -5.414 69.881 1.00 74.86 113 ASP A O 1
ATOM 672 N N . GLY A 1 88 ? 13.389 -4.843 71.122 1.00 73.33 114 GLY A N 1
ATOM 673 C CA . GLY A 1 88 ? 13.989 -3.671 71.743 1.00 74.97 114 GLY A CA 1
ATOM 674 C C . GLY A 1 88 ? 15.158 -3.958 72.660 1.00 84.59 114 GLY A C 1
ATOM 675 O O . GLY A 1 88 ? 16.023 -3.094 72.821 1.00 84.62 114 GLY A O 1
ATOM 676 N N . LYS A 1 89 ? 15.194 -5.161 73.278 1.00 86.37 115 LYS A N 1
ATOM 677 C CA . LYS A 1 89 ? 16.271 -5.537 74.197 1.00 92.52 115 LYS A CA 1
ATOM 678 C C . LYS A 1 89 ? 17.561 -5.801 73.431 1.00 98.19 115 LYS A C 1
ATOM 679 O O . LYS A 1 89 ? 18.553 -5.097 73.629 1.00 99.81 115 LYS A O 1
ATOM 685 N N . GLU A 1 90 ? 17.525 -6.786 72.523 1.00 93.82 116 GLU A N 1
ATOM 686 C CA . GLU A 1 90 ? 18.702 -7.174 71.739 1.00 94.65 116 GLU A CA 1
ATOM 687 C C . GLU A 1 90 ? 18.855 -6.340 70.438 1.00 91.83 116 GLU A C 1
ATOM 688 O O . GLU A 1 90 ? 19.819 -6.570 69.705 1.00 91.53 116 GLU A O 1
ATOM 694 N N . HIS A 1 91 ? 17.947 -5.360 70.169 1.00 83.03 117 HIS A N 1
ATOM 695 C CA . HIS A 1 91 ? 18.014 -4.460 69.012 1.00 78.26 117 HIS A CA 1
ATOM 696 C C . HIS A 1 91 ? 18.076 -5.235 67.678 1.00 75.10 117 HIS A C 1
ATOM 697 O O . HIS A 1 91 ? 18.797 -4.837 66.768 1.00 72.21 117 HIS A O 1
ATOM 704 N N . THR A 1 92 ? 17.308 -6.340 67.571 1.00 69.51 118 THR A N 1
ATOM 705 C CA . THR A 1 92 ? 17.211 -7.120 66.339 1.00 67.04 118 THR A CA 1
ATOM 706 C C . THR A 1 92 ? 15.967 -6.695 65.574 1.00 67.25 118 THR A C 1
ATOM 707 O O . THR A 1 92 ? 15.038 -6.126 66.151 1.00 66.62 118 THR A O 1
ATOM 711 N N . ILE A 1 93 ? 15.936 -6.997 64.284 1.00 61.05 119 ILE A N 1
ATOM 712 C CA . ILE A 1 93 ? 14.799 -6.664 63.431 1.00 57.79 119 ILE A CA 1
ATOM 713 C C . ILE A 1 93 ? 14.790 -7.588 62.223 1.00 61.93 119 ILE A C 1
ATOM 714 O O . ILE A 1 93 ? 15.846 -7.931 61.709 1.00 62.45 119 ILE A O 1
ATOM 719 N N . SER A 1 94 ? 13.599 -7.976 61.772 1.00 57.49 120 SER A N 1
ATOM 720 C CA . SER A 1 94 ? 13.438 -8.807 60.584 1.00 57.22 120 SER A CA 1
ATOM 721 C C . SER A 1 94 ? 12.166 -8.343 59.841 1.00 57.97 120 SER A C 1
ATOM 722 O O . SER A 1 94 ? 11.140 -8.110 60.476 1.00 57.68 120 SER A O 1
ATOM 725 N N . ILE A 1 95 ? 12.269 -8.135 58.519 1.00 53.21 121 ILE A N 1
ATOM 726 C CA . ILE A 1 95 ? 11.165 -7.701 57.655 1.00 51.58 121 ILE A CA 1
ATOM 727 C C . ILE A 1 95 ? 10.957 -8.804 56.631 1.00 57.65 121 ILE A C 1
ATOM 728 O O . ILE A 1 95 ? 11.901 -9.137 55.924 1.00 58.35 121 ILE A O 1
ATOM 733 N N . SER A 1 96 ? 9.747 -9.371 56.550 1.00 55.24 122 SER A N 1
ATOM 734 C CA . SER A 1 96 ? 9.440 -10.468 55.631 1.00 57.53 122 SER A CA 1
ATOM 735 C C . SER A 1 96 ? 8.270 -10.121 54.720 1.00 61.76 122 SER A C 1
ATOM 736 O O . SER A 1 96 ? 7.293 -9.526 55.166 1.00 59.55 122 SER A O 1
ATOM 739 N N . GLY A 1 97 ? 8.365 -10.556 53.470 1.00 61.20 123 GLY A N 1
ATOM 740 C CA . GLY A 1 97 ? 7.340 -10.340 52.457 1.00 62.09 123 GLY A CA 1
ATOM 741 C C . GLY A 1 97 ? 7.940 -10.102 51.093 1.00 65.66 123 GLY A C 1
ATOM 742 O O . GLY A 1 97 ? 9.087 -10.481 50.837 1.00 65.86 123 GLY A O 1
ATOM 743 N N . LYS A 1 98 ? 7.165 -9.477 50.207 1.00 62.38 124 LYS A N 1
ATOM 744 C CA . LYS A 1 98 ? 7.624 -9.163 48.854 1.00 63.36 124 LYS A CA 1
ATOM 745 C C . LYS A 1 98 ? 7.109 -7.796 48.439 1.00 65.05 124 LYS A C 1
ATOM 746 O O . LYS A 1 98 ? 6.024 -7.380 48.859 1.00 65.19 124 LYS A O 1
ATOM 752 N N . ALA A 1 99 ? 7.904 -7.091 47.638 1.00 58.69 125 ALA A N 1
ATOM 753 C CA . ALA A 1 99 ? 7.535 -5.770 47.156 1.00 57.06 125 ALA A CA 1
ATOM 754 C C . ALA A 1 99 ? 6.519 -5.873 46.021 1.00 63.89 125 ALA A C 1
ATOM 755 O O . ALA A 1 99 ? 6.520 -6.853 45.270 1.00 66.83 125 ALA A O 1
ATOM 757 N N . TYR A 1 100 ? 5.657 -4.859 45.896 1.00 59.05 126 TYR A N 1
ATOM 758 C CA . TYR A 1 100 ? 4.683 -4.770 44.808 1.00 60.70 126 TYR A CA 1
ATOM 759 C C . TYR A 1 100 ? 5.251 -3.796 43.796 1.00 64.72 126 TYR A C 1
ATOM 760 O O . TYR A 1 100 ? 5.568 -2.670 44.165 1.00 61.80 126 TYR A O 1
ATOM 769 N N . GLY A 1 101 ? 5.412 -4.235 42.556 1.00 65.01 127 GLY A N 1
ATOM 770 C CA . GLY A 1 101 ? 5.980 -3.410 41.500 1.00 66.04 127 GLY A CA 1
ATOM 771 C C . GLY A 1 101 ? 7.463 -3.666 41.332 1.00 70.19 127 GLY A C 1
ATOM 772 O O . GLY A 1 101 ? 8.118 -4.198 42.229 1.00 67.76 127 GLY A O 1
ATOM 773 N N . SER A 1 102 ? 7.990 -3.303 40.174 1.00 69.72 128 SER A N 1
ATOM 774 C CA . SER A 1 102 ? 9.392 -3.513 39.809 1.00 69.06 128 SER A CA 1
ATOM 775 C C . SER A 1 102 ? 10.145 -2.185 39.769 1.00 69.55 128 SER A C 1
ATOM 776 O O . SER A 1 102 ? 9.545 -1.156 39.461 1.00 70.08 128 SER A O 1
ATOM 779 N N . GLU A 1 103 ? 11.455 -2.210 40.053 1.00 63.01 129 GLU A N 1
ATOM 780 C CA . GLU A 1 103 ? 12.293 -1.014 39.999 1.00 61.73 129 GLU A CA 1
ATOM 781 C C . GLU A 1 103 ? 13.317 -1.086 38.877 1.00 68.97 129 GLU A C 1
ATOM 782 O O . GLU A 1 103 ? 13.859 -2.160 38.615 1.00 70.69 129 GLU A O 1
ATOM 788 N N . SER A 1 104 ? 13.578 0.057 38.219 1.00 65.34 130 SER A N 1
ATOM 789 C CA . SER A 1 104 ? 14.637 0.186 37.215 1.00 66.69 130 SER A CA 1
ATOM 790 C C . SER A 1 104 ? 15.843 0.937 37.822 1.00 66.50 130 SER A C 1
ATOM 791 O O . SER A 1 104 ? 16.981 0.665 37.446 1.00 67.00 130 SER A O 1
ATOM 794 N N . ASP A 1 105 ? 15.595 1.879 38.752 1.00 59.27 131 ASP A N 1
ATOM 795 C CA . ASP A 1 105 ? 16.645 2.675 39.387 1.00 57.09 131 ASP A CA 1
ATOM 796 C C . ASP A 1 105 ? 17.482 1.813 40.340 1.00 58.16 131 ASP A C 1
ATOM 797 O O . ASP A 1 105 ? 16.916 1.092 41.157 1.00 57.20 131 ASP A O 1
ATOM 802 N N . LYS A 1 106 ? 18.822 1.890 40.240 1.00 53.52 132 LYS A N 1
ATOM 803 C CA . LYS A 1 106 ? 19.721 1.086 41.079 1.00 51.17 132 LYS A CA 1
ATOM 804 C C . LYS A 1 106 ? 19.592 1.407 42.568 1.00 51.85 132 LYS A C 1
ATOM 805 O O . LYS A 1 106 ? 19.676 0.481 43.371 1.00 50.66 132 LYS A O 1
ATOM 811 N N . LEU A 1 107 ? 19.391 2.681 42.952 1.00 47.03 133 LEU A N 1
ATOM 812 C CA . LEU A 1 107 ? 19.209 3.018 44.372 1.00 45.36 133 LEU A CA 1
ATOM 813 C C . LEU A 1 107 ? 17.916 2.397 44.900 1.00 49.12 133 LEU A C 1
ATOM 814 O O . LEU A 1 107 ? 17.900 1.886 46.019 1.00 47.16 133 LEU A O 1
ATOM 819 N N . ALA A 1 108 ? 16.840 2.424 44.085 1.00 47.62 134 ALA A N 1
ATOM 820 C CA . ALA A 1 108 ? 15.544 1.837 44.450 1.00 47.10 134 ALA A CA 1
ATOM 821 C C . ALA A 1 108 ? 15.639 0.306 44.579 1.00 51.21 134 ALA A C 1
ATOM 822 O O . ALA A 1 108 ? 15.035 -0.260 45.487 1.00 49.68 134 ALA A O 1
ATOM 824 N N . LYS A 1 109 ? 16.417 -0.355 43.701 1.00 49.45 135 LYS A N 1
ATOM 825 C CA . LYS A 1 109 ? 16.616 -1.811 43.777 1.00 49.96 135 LYS A CA 1
ATOM 826 C C . LYS A 1 109 ? 17.348 -2.194 45.068 1.00 53.50 135 LYS A C 1
ATOM 827 O O . LYS A 1 109 ? 16.963 -3.157 45.731 1.00 52.99 135 LYS A O 1
ATOM 833 N N . VAL A 1 110 ? 18.408 -1.435 45.412 1.00 49.04 136 VAL A N 1
ATOM 834 C CA . VAL A 1 110 ? 19.205 -1.652 46.623 1.00 47.72 136 VAL A CA 1
ATOM 835 C C . VAL A 1 110 ? 18.337 -1.406 47.879 1.00 50.86 136 VAL A C 1
ATOM 836 O O . VAL A 1 110 ? 18.421 -2.173 48.837 1.00 50.63 136 VAL A O 1
ATOM 840 N N . PHE A 1 111 ? 17.530 -0.339 47.872 1.00 46.28 137 PHE A N 1
ATOM 841 C CA . PHE A 1 111 ? 16.641 0.013 48.986 1.00 45.08 137 PHE A CA 1
ATOM 842 C C . PHE A 1 111 ? 15.640 -1.113 49.290 1.00 48.81 137 PHE A C 1
ATOM 843 O O . PHE A 1 111 ? 15.550 -1.548 50.433 1.00 47.46 137 PHE A O 1
ATOM 851 N N . ILE A 1 112 ? 14.933 -1.604 48.261 1.00 47.65 138 ILE A N 1
ATOM 852 C CA . ILE A 1 112 ? 13.915 -2.655 48.414 1.00 48.83 138 ILE A CA 1
ATOM 853 C C . ILE A 1 112 ? 14.556 -3.982 48.847 1.00 53.71 138 ILE A C 1
ATOM 854 O O . ILE A 1 112 ? 14.046 -4.607 49.775 1.00 53.86 138 ILE A O 1
ATOM 859 N N . SER A 1 113 ? 15.644 -4.417 48.191 1.00 50.52 139 SER A N 1
ATOM 860 C CA . SER A 1 113 ? 16.323 -5.670 48.561 1.00 51.54 139 SER A CA 1
ATOM 861 C C . SER A 1 113 ? 16.895 -5.616 49.968 1.00 53.58 139 SER A C 1
ATOM 862 O O . SER A 1 113 ? 16.806 -6.599 50.696 1.00 54.48 139 SER A O 1
ATOM 865 N N . GLY A 1 114 ? 17.516 -4.495 50.310 1.00 47.71 140 GLY A N 1
ATOM 866 C CA . GLY A 1 114 ? 18.134 -4.293 51.608 1.00 46.73 140 GLY A CA 1
ATOM 867 C C . GLY A 1 114 ? 17.161 -4.357 52.764 1.00 48.61 140 GLY A C 1
ATOM 868 O O . GLY A 1 114 ? 17.507 -4.884 53.819 1.00 47.51 140 GLY A O 1
ATOM 869 N N . LEU A 1 115 ? 15.933 -3.841 52.579 1.00 45.23 141 LEU A N 1
ATOM 870 C CA . LEU A 1 115 ? 14.922 -3.854 53.642 1.00 44.46 141 LEU A CA 1
ATOM 871 C C . LEU A 1 115 ? 14.511 -5.270 54.021 1.00 50.94 141 LEU A C 1
ATOM 872 O O . LEU A 1 115 ? 14.374 -5.538 55.208 1.00 51.28 141 LEU A O 1
ATOM 877 N N . PHE A 1 116 ? 14.401 -6.193 53.058 1.00 48.88 142 PHE A N 1
ATOM 878 C CA . PHE A 1 116 ? 14.039 -7.579 53.383 1.00 50.58 142 PHE A CA 1
ATOM 879 C C . PHE A 1 116 ? 15.217 -8.373 53.971 1.00 57.36 142 PHE A C 1
ATOM 880 O O . PHE A 1 116 ? 14.993 -9.479 54.459 1.00 59.95 142 PHE A O 1
ATOM 888 N N . ASN A 1 117 ? 16.455 -7.829 53.925 1.00 53.78 143 ASN A N 1
ATOM 889 C CA . ASN A 1 117 ? 17.648 -8.468 54.472 1.00 55.34 143 ASN A CA 1
ATOM 890 C C . ASN A 1 117 ? 18.118 -7.802 55.775 1.00 58.44 143 ASN A C 1
ATOM 891 O O . ASN A 1 117 ? 19.227 -8.107 56.216 1.00 60.77 143 ASN A O 1
ATOM 896 N N . VAL A 1 118 ? 17.303 -6.928 56.410 1.00 52.10 144 VAL A N 1
ATOM 897 C CA . VAL A 1 118 ? 17.707 -6.327 57.693 1.00 51.99 144 VAL A CA 1
ATOM 898 C C . VAL A 1 118 ? 17.786 -7.421 58.765 1.00 57.90 144 VAL A C 1
ATOM 899 O O . VAL A 1 118 ? 17.026 -8.386 58.702 1.00 57.91 144 VAL A O 1
ATOM 903 N N . PHE A 1 119 ? 18.729 -7.293 59.705 1.00 56.76 145 PHE A N 1
ATOM 904 C CA . PHE A 1 119 ? 18.876 -8.249 60.813 1.00 59.94 145 PHE A CA 1
ATOM 905 C C . PHE A 1 119 ? 18.990 -7.543 62.187 1.00 64.98 145 PHE A C 1
ATOM 906 O O . PHE A 1 119 ? 18.597 -8.151 63.186 1.00 66.39 145 PHE A O 1
ATOM 914 N N . LYS A 1 120 ? 19.513 -6.293 62.252 1.00 60.75 146 LYS A N 1
ATOM 915 C CA . LYS A 1 120 ? 19.611 -5.536 63.507 1.00 61.73 146 LYS A CA 1
ATOM 916 C C . LYS A 1 120 ? 19.527 -4.038 63.219 1.00 63.93 146 LYS A C 1
ATOM 917 O O . LYS A 1 120 ? 19.570 -3.631 62.057 1.00 60.57 146 LYS A O 1
ATOM 923 N N . TYR A 1 121 ? 19.368 -3.225 64.275 1.00 62.44 147 TYR A N 1
ATOM 924 C CA . TYR A 1 121 ? 19.233 -1.777 64.122 1.00 60.86 147 TYR A CA 1
ATOM 925 C C . TYR A 1 121 ? 19.708 -1.006 65.344 1.00 68.31 147 TYR A C 1
ATOM 926 O O . TYR A 1 121 ? 20.003 -1.575 66.386 1.00 71.02 147 TYR A O 1
ATOM 935 N N . GLU A 1 122 ? 19.712 0.312 65.204 1.00 65.44 148 GLU A N 1
ATOM 936 C CA . GLU A 1 122 ? 19.960 1.259 66.277 1.00 69.01 148 GLU A CA 1
ATOM 937 C C . GLU A 1 122 ? 19.312 2.585 65.864 1.00 72.06 148 GLU A C 1
ATOM 938 O O . GLU A 1 122 ? 19.118 2.832 64.671 1.00 69.29 148 GLU A O 1
ATOM 944 N N . GLY A 1 123 ? 18.900 3.378 66.840 1.00 70.82 149 GLY A N 1
ATOM 945 C CA . GLY A 1 123 ? 18.255 4.649 66.551 1.00 70.10 149 GLY A CA 1
ATOM 946 C C . GLY A 1 123 ? 17.795 5.434 67.760 1.00 76.59 149 GLY A C 1
ATOM 947 O O . GLY A 1 123 ? 17.814 4.940 68.894 1.00 78.40 149 GLY A O 1
ATOM 948 N N . ASP A 1 124 ? 17.388 6.682 67.499 1.00 72.34 150 ASP A N 1
ATOM 949 C CA . ASP A 1 124 ? 16.879 7.607 68.505 1.00 74.20 150 ASP A CA 1
ATOM 950 C C . ASP A 1 124 ? 15.596 8.265 67.938 1.00 73.17 150 ASP A C 1
ATOM 951 O O . ASP A 1 124 ? 15.004 7.711 67.011 1.00 68.73 150 ASP A O 1
ATOM 956 N N . VAL A 1 125 ? 15.171 9.416 68.474 1.00 71.27 151 VAL A N 1
ATOM 957 C CA . VAL A 1 125 ? 13.929 10.076 68.059 1.00 69.77 151 VAL A CA 1
ATOM 958 C C . VAL A 1 125 ? 13.999 10.534 66.590 1.00 70.65 151 VAL A C 1
ATOM 959 O O . VAL A 1 125 ? 12.994 10.423 65.887 1.00 67.16 151 VAL A O 1
ATOM 963 N N . HIS A 1 126 ? 15.154 11.058 66.139 1.00 67.99 152 HIS A N 1
ATOM 964 C CA . HIS A 1 126 ? 15.299 11.589 64.783 1.00 66.53 152 HIS A CA 1
ATOM 965 C C . HIS A 1 126 ? 16.110 10.711 63.829 1.00 66.94 152 HIS A C 1
ATOM 966 O O . HIS A 1 126 ? 16.046 10.971 62.634 1.00 64.82 152 HIS A O 1
ATOM 973 N N . ASN A 1 127 ? 16.870 9.708 64.313 1.00 62.97 153 ASN A N 1
ATOM 974 C CA . ASN A 1 127 ? 17.702 8.876 63.434 1.00 60.64 153 ASN A CA 1
ATOM 975 C C . ASN A 1 127 ? 17.411 7.390 63.604 1.00 62.20 153 ASN A C 1
ATOM 976 O O . ASN A 1 127 ? 17.106 6.938 64.703 1.00 62.62 153 ASN A O 1
ATOM 981 N N . LEU A 1 128 ? 17.508 6.638 62.497 1.00 57.01 154 LEU A N 1
ATOM 982 C CA . LEU A 1 128 ? 17.325 5.184 62.470 1.00 55.19 154 LEU A CA 1
ATOM 983 C C . LEU A 1 128 ? 18.356 4.581 61.528 1.00 60.13 154 LEU A C 1
ATOM 984 O O . LEU A 1 128 ? 18.499 5.047 60.396 1.00 59.51 154 LEU A O 1
ATOM 989 N N . THR A 1 129 ? 19.085 3.564 62.007 1.00 57.56 155 THR A N 1
ATOM 990 C CA . THR A 1 129 ? 20.103 2.866 61.233 1.00 57.21 155 THR A CA 1
ATOM 991 C C . THR A 1 129 ? 19.724 1.401 61.176 1.00 59.07 155 THR A C 1
ATOM 992 O O . THR A 1 129 ? 19.583 0.781 62.226 1.00 58.51 155 THR A O 1
ATOM 996 N N . LEU A 1 130 ? 19.551 0.849 59.961 1.00 54.19 156 LEU A N 1
ATOM 997 C CA . LEU A 1 130 ? 19.215 -0.559 59.765 1.00 53.67 156 LEU A CA 1
ATOM 998 C C . LEU A 1 130 ? 20.400 -1.289 59.158 1.00 61.65 156 LEU A C 1
ATOM 999 O O . LEU A 1 130 ? 20.909 -0.879 58.111 1.00 61.29 156 LEU A O 1
ATOM 1004 N N . TYR A 1 131 ? 20.825 -2.378 59.804 1.00 60.50 157 TYR A N 1
ATOM 1005 C CA . TYR A 1 131 ? 21.919 -3.211 59.333 1.00 62.44 157 TYR A CA 1
ATOM 1006 C C . TYR A 1 131 ? 21.330 -4.328 58.510 1.00 63.88 157 TYR A C 1
ATOM 1007 O O . TYR A 1 131 ? 20.390 -4.975 58.974 1.00 63.52 157 TYR A O 1
ATOM 1016 N N . PHE A 1 132 ? 21.868 -4.570 57.305 1.00 58.74 158 PHE A N 1
ATOM 1017 C CA . PHE A 1 132 ? 21.369 -5.630 56.436 1.00 57.60 158 PHE A CA 1
ATOM 1018 C C . PHE A 1 132 ? 22.516 -6.372 55.789 1.00 64.69 158 PHE A C 1
ATOM 1019 O O . PHE A 1 132 ? 23.589 -5.800 55.614 1.00 65.40 158 PHE A O 1
ATOM 1027 N N . LYS A 1 133 ? 22.293 -7.646 55.440 1.00 63.50 159 LYS A N 1
ATOM 1028 C CA . LYS A 1 133 ? 23.308 -8.461 54.794 1.00 67.12 159 LYS A CA 1
ATOM 1029 C C . LYS A 1 133 ? 23.139 -8.412 53.273 1.00 71.66 159 LYS A C 1
ATOM 1030 O O . LYS A 1 133 ? 22.037 -8.624 52.767 1.00 69.22 159 LYS A O 1
ATOM 1036 N N . ASP A 1 134 ? 24.231 -8.098 52.556 1.00 70.90 160 ASP A N 1
ATOM 1037 C CA . ASP A 1 134 ? 24.283 -8.042 51.094 1.00 70.91 160 ASP A CA 1
ATOM 1038 C C . ASP A 1 134 ? 25.328 -9.065 50.670 1.00 78.98 160 ASP A C 1
ATOM 1039 O O . ASP A 1 134 ? 26.511 -8.739 50.544 1.00 80.40 160 ASP A O 1
ATOM 1044 N N . GLY A 1 135 ? 24.895 -10.318 50.554 1.00 77.99 161 GLY A N 1
ATOM 1045 C CA . GLY A 1 135 ? 25.783 -11.433 50.260 1.00 82.53 161 GLY A CA 1
ATOM 1046 C C . 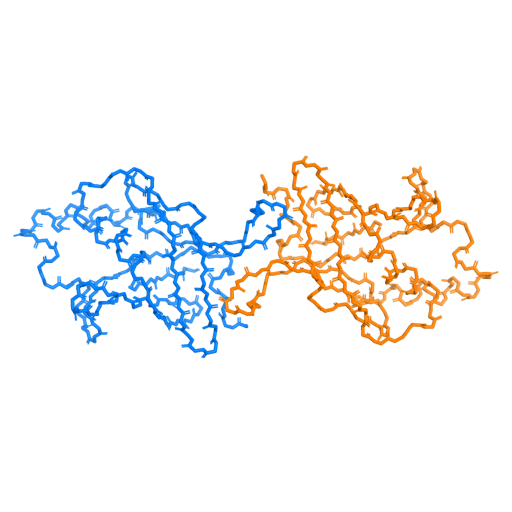GLY A 1 135 ? 26.606 -11.750 51.492 1.00 90.05 161 GLY A C 1
ATOM 1047 O O . GLY A 1 135 ? 26.039 -11.956 52.568 1.00 89.27 161 GLY A O 1
ATOM 1048 N N . ASN A 1 136 ? 27.946 -11.717 51.364 1.00 90.36 162 ASN A N 1
ATOM 1049 C CA . ASN A 1 136 ? 28.858 -11.960 52.490 1.00 94.21 162 ASN A CA 1
ATOM 1050 C C . ASN A 1 136 ? 29.179 -10.664 53.270 1.00 94.91 162 ASN A C 1
ATOM 1051 O O . ASN A 1 136 ? 29.873 -10.740 54.287 1.00 98.41 162 ASN A O 1
ATOM 1056 N N . THR A 1 137 ? 28.686 -9.491 52.812 1.00 84.75 163 THR A N 1
ATOM 1057 C CA . THR A 1 137 ? 28.958 -8.204 53.458 1.00 82.00 163 THR A CA 1
ATOM 1058 C C . THR A 1 137 ? 27.783 -7.741 54.320 1.00 81.46 163 THR A C 1
ATOM 1059 O O . THR A 1 137 ? 26.674 -8.263 54.206 1.00 79.17 163 THR A O 1
ATOM 1063 N N . THR A 1 138 ? 28.047 -6.731 55.166 1.00 76.24 164 THR A N 1
ATOM 1064 C CA . THR A 1 138 ? 27.067 -6.085 56.029 1.00 72.21 164 THR A CA 1
ATOM 1065 C C . THR A 1 138 ? 27.082 -4.601 55.708 1.00 72.01 164 THR A C 1
ATOM 1066 O O . THR A 1 138 ? 28.116 -3.956 55.880 1.00 72.90 164 THR A O 1
ATOM 1070 N N . LYS A 1 139 ? 25.936 -4.061 55.254 1.00 64.87 165 LYS A N 1
ATOM 1071 C CA . LYS A 1 139 ? 25.780 -2.647 54.911 1.00 62.11 165 LYS A CA 1
ATOM 1072 C C . LYS A 1 139 ? 24.769 -2.014 55.845 1.00 63.62 165 LYS A C 1
ATOM 1073 O O . LYS A 1 139 ? 24.141 -2.716 56.638 1.00 61.29 165 LYS A O 1
ATOM 1079 N N . VAL A 1 140 ? 24.642 -0.684 55.785 1.00 60.51 166 VAL A N 1
ATOM 1080 C CA . VAL A 1 140 ? 23.703 0.037 56.631 1.00 59.56 166 VAL A CA 1
ATOM 1081 C C . VAL A 1 140 ? 22.895 1.022 55.819 1.00 59.92 166 VAL A C 1
ATOM 1082 O O . VAL A 1 140 ? 23.444 1.702 54.957 1.00 59.81 166 VAL A O 1
ATOM 1094 N N . GLY A 1 142 ? 20.684 4.358 56.444 1.00 53.70 168 GLY A N 1
ATOM 1095 C CA . GLY A 1 142 ? 20.416 5.400 57.427 1.00 54.05 168 GLY A CA 1
ATOM 1096 C C . GLY A 1 142 ? 19.155 6.151 57.064 1.00 56.18 168 GLY A C 1
ATOM 1097 O O . GLY A 1 142 ? 18.898 6.387 55.881 1.00 55.01 168 GLY A O 1
ATOM 1098 N N . PHE A 1 143 ? 18.352 6.520 58.074 1.00 51.97 169 PHE A N 1
ATOM 1099 C CA . PHE A 1 143 ? 17.118 7.275 57.881 1.00 50.67 169 PHE A CA 1
ATOM 1100 C C . PHE A 1 143 ? 17.029 8.445 58.848 1.00 57.81 169 PHE A C 1
ATOM 1101 O O . PHE A 1 143 ? 17.649 8.415 59.907 1.00 59.26 169 PHE A O 1
ATOM 1109 N N . THR A 1 144 ? 16.222 9.451 58.493 1.00 55.45 170 THR A N 1
ATOM 1110 C CA . THR A 1 144 ? 15.943 10.616 59.335 1.00 58.33 170 THR A CA 1
ATOM 1111 C C . THR A 1 144 ? 14.421 10.831 59.417 1.00 62.46 170 THR A C 1
ATOM 1112 O O . THR A 1 144 ? 13.702 10.526 58.466 1.00 59.05 170 THR A O 1
ATOM 1116 N N . ALA A 1 145 ? 13.944 11.336 60.560 1.00 62.69 171 ALA A N 1
ATOM 1117 C CA . ALA A 1 145 ? 12.536 11.660 60.797 1.00 64.45 171 ALA A CA 1
ATOM 1118 C C . ALA A 1 145 ? 12.453 13.088 61.299 1.00 76.11 171 ALA A C 1
ATOM 1119 O O . ALA A 1 145 ? 13.143 13.420 62.265 1.00 78.34 171 ALA A O 1
ATOM 1121 N N . ARG A 1 146 ? 11.642 13.944 60.649 1.00 76.65 172 ARG A N 1
ATOM 1122 C CA . ARG A 1 146 ? 11.513 15.351 61.073 1.00 87.38 172 ARG A CA 1
ATOM 1123 C C . ARG A 1 146 ? 10.666 15.460 62.350 1.00 109.12 172 ARG A C 1
ATOM 1124 O O . ARG A 1 146 ? 9.790 14.591 62.573 1.00 110.76 172 ARG A O 1
ATOM 1127 N N . GLU B 1 3 ? -9.921 0.158 57.015 1.00 119.84 29 GLU B N 1
ATOM 1128 C CA . GLU B 1 3 ? -9.528 -0.309 58.345 1.00 114.85 29 GLU B CA 1
ATOM 1129 C C . GLU B 1 3 ? -8.944 0.828 59.230 1.00 115.03 29 GLU B C 1
ATOM 1130 O O . GLU B 1 3 ? -8.483 0.544 60.336 1.00 110.78 29 GLU B O 1
ATOM 1136 N N . ASP B 1 4 ? -9.007 2.108 58.779 1.00 113.32 30 ASP B N 1
ATOM 1137 C CA . ASP B 1 4 ? -8.511 3.250 59.565 1.00 111.74 30 ASP B CA 1
ATOM 1138 C C . ASP B 1 4 ? -9.445 3.542 60.754 1.00 109.40 30 ASP B C 1
ATOM 1139 O O . ASP B 1 4 ? -9.010 4.181 61.712 1.00 107.92 30 ASP B O 1
ATOM 1144 N N . ASP B 1 5 ? -10.719 3.078 60.698 1.00 102.39 31 ASP B N 1
ATOM 1145 C CA . ASP B 1 5 ? -11.666 3.244 61.806 1.00 98.51 31 ASP B CA 1
ATOM 1146 C C . ASP B 1 5 ? -11.140 2.535 63.057 1.00 94.01 31 ASP B C 1
ATOM 1147 O O . ASP B 1 5 ? -11.287 3.062 64.160 1.00 92.25 31 ASP B O 1
ATOM 1152 N N . VAL B 1 6 ? -10.506 1.352 62.876 1.00 85.55 32 VAL B N 1
ATOM 1153 C CA . VAL B 1 6 ? -9.927 0.568 63.975 1.00 80.13 32 VAL B CA 1
ATOM 1154 C C . VAL B 1 6 ? -8.691 1.267 64.539 1.00 77.63 32 VAL B C 1
ATOM 1155 O O . VAL B 1 6 ? -8.555 1.332 65.754 1.00 74.50 32 VAL B O 1
ATOM 1172 N N . GLU B 1 8 ? -8.055 4.386 64.550 1.00 74.90 34 GLU B N 1
ATOM 1173 C CA . GLU B 1 8 ? -8.403 5.653 65.195 1.00 75.70 34 GLU B CA 1
ATOM 1174 C C . GLU B 1 8 ? -8.691 5.406 66.694 1.00 75.32 34 GLU B C 1
ATOM 1175 O O . GLU B 1 8 ? -8.601 6.339 67.486 1.00 76.10 34 GLU B O 1
ATOM 1181 N N . ILE B 1 9 ? -8.974 4.145 67.089 1.00 67.67 35 ILE B N 1
ATOM 1182 C CA . ILE B 1 9 ? -9.207 3.762 68.484 1.00 63.90 35 ILE B CA 1
ATOM 1183 C C . ILE B 1 9 ? -7.851 3.744 69.248 1.00 65.88 35 ILE B C 1
ATOM 1184 O O . ILE B 1 9 ? -7.827 4.037 70.444 1.00 63.86 35 ILE B O 1
ATOM 1189 N N . PHE B 1 10 ? -6.739 3.429 68.548 1.00 63.44 36 PHE B N 1
ATOM 1190 C CA . PHE B 1 10 ? -5.371 3.403 69.100 1.00 62.81 36 PHE B CA 1
ATOM 1191 C C . PHE B 1 10 ? -4.629 4.750 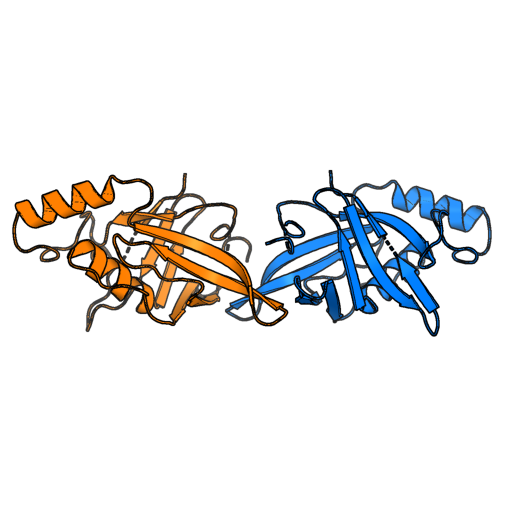68.986 1.00 73.38 36 PHE B C 1
ATOM 1192 O O . PHE B 1 10 ? -3.555 4.899 69.578 1.00 74.42 36 PHE B O 1
ATOM 1200 N N . ASN B 1 11 ? -5.150 5.692 68.182 1.00 73.74 37 ASN B N 1
ATOM 1201 C CA . ASN B 1 11 ? -4.468 6.946 67.857 1.00 77.95 37 ASN B CA 1
ATOM 1202 C C . ASN B 1 11 ? -4.368 7.950 69.030 1.00 84.02 37 ASN B C 1
ATOM 1203 O O . ASN B 1 11 ? -5.188 8.862 69.145 1.00 84.31 37 ASN B O 1
ATOM 1208 N N . ASP B 1 12 ? -3.288 7.815 69.834 1.00 82.24 38 ASP B N 1
ATOM 1209 C CA . ASP B 1 12 ? -2.903 8.714 70.931 1.00 84.22 38 ASP B CA 1
ATOM 1210 C C . ASP B 1 12 ? -4.122 9.233 71.714 1.00 85.71 38 ASP B C 1
ATOM 1211 O O . ASP B 1 12 ? -4.445 10.428 71.666 1.00 88.20 38 ASP B O 1
ATOM 1216 N N . LYS B 1 13 ? -4.812 8.323 72.415 1.00 77.09 39 LYS B N 1
ATOM 1217 C CA . LYS B 1 13 ? -6.000 8.711 73.169 1.00 74.74 39 LYS B CA 1
ATOM 1218 C C . LYS B 1 13 ? -6.326 7.743 74.288 1.00 74.57 39 LYS B C 1
ATOM 1219 O O . LYS B 1 13 ? -6.137 6.530 74.151 1.00 72.91 39 LYS B O 1
ATOM 1225 N N . THR B 1 14 ? -6.863 8.295 75.386 1.00 68.86 40 THR B N 1
ATOM 1226 C CA . THR B 1 14 ? -7.326 7.541 76.539 1.00 64.07 40 THR B CA 1
ATOM 1227 C C . THR B 1 14 ? -8.843 7.630 76.533 1.00 63.98 40 THR B C 1
ATOM 1228 O O . THR B 1 14 ? -9.396 8.734 76.518 1.00 65.72 40 THR B O 1
ATOM 1232 N N . TRP B 1 15 ? -9.512 6.474 76.516 1.00 55.31 41 TRP B N 1
ATOM 1233 C CA . TRP B 1 15 ? -10.971 6.395 76.539 1.00 53.12 41 TRP B CA 1
ATOM 1234 C C . TRP B 1 15 ? -11.426 6.485 77.981 1.00 55.42 41 TRP B C 1
ATOM 1235 O O . TRP B 1 15 ? -10.970 5.698 78.805 1.00 53.13 41 TRP B O 1
ATOM 1246 N N . LYS B 1 16 ? -12.283 7.466 78.297 1.00 52.96 42 LYS B N 1
ATOM 1247 C CA . LYS B 1 16 ? -12.798 7.691 79.646 1.00 51.87 42 LYS B CA 1
ATOM 1248 C C . LYS B 1 16 ? -14.239 7.210 79.712 1.00 55.17 42 LYS B C 1
ATOM 1249 O O . LYS B 1 16 ? -15.047 7.620 78.882 1.00 56.33 42 LYS B O 1
ATOM 1255 N N . LEU B 1 17 ? -14.566 6.357 80.700 1.00 49.01 43 LEU B N 1
ATOM 1256 C CA . LEU B 1 17 ? -15.922 5.848 80.875 1.00 48.20 43 LEU B CA 1
ATOM 1257 C C . LEU B 1 17 ? -16.918 6.977 81.116 1.00 54.86 43 LEU B C 1
ATOM 1258 O O . LEU B 1 17 ? -16.671 7.838 81.957 1.00 55.40 43 LEU B O 1
ATOM 1263 N N . SER B 1 18 ? -18.031 6.979 80.366 1.00 53.63 44 SER B N 1
ATOM 1264 C CA . SER B 1 18 ? -19.100 7.972 80.503 1.00 56.32 44 SER B CA 1
ATOM 1265 C C . SER B 1 18 ? -20.442 7.339 80.931 1.00 60.05 44 SER B C 1
ATOM 1266 O O . SER B 1 18 ? -21.293 8.059 81.448 1.00 62.12 44 SER B O 1
ATOM 1269 N N . ARG B 1 19 ? -20.642 6.020 80.720 1.00 53.70 45 ARG B N 1
ATOM 1270 C CA . ARG B 1 19 ? -21.906 5.364 81.050 1.00 53.52 45 ARG B CA 1
ATOM 1271 C C . ARG B 1 19 ? -21.810 3.840 80.962 1.00 54.81 45 ARG B C 1
ATOM 1272 O O . ARG B 1 19 ? -20.966 3.324 80.231 1.00 52.66 45 ARG B O 1
ATOM 1280 N N . ILE B 1 20 ? -22.669 3.134 81.720 1.00 50.61 46 ILE B N 1
ATOM 1281 C CA . ILE B 1 20 ? -22.831 1.670 81.671 1.00 49.01 46 ILE B CA 1
ATOM 1282 C C . ILE B 1 20 ? -24.332 1.433 81.733 1.00 56.87 46 ILE B C 1
ATOM 1283 O O . ILE B 1 20 ? -24.909 1.535 82.806 1.00 57.71 46 ILE B O 1
ATOM 1288 N N . THR B 1 21 ? -24.971 1.171 80.597 1.00 55.80 47 THR B N 1
ATOM 1289 C CA . THR B 1 21 ? -26.426 1.075 80.552 1.00 58.93 47 THR B CA 1
ATOM 1290 C C . THR B 1 21 ? -26.891 -0.105 79.698 1.00 64.72 47 THR B C 1
ATOM 1291 O O . THR B 1 21 ? -26.074 -0.909 79.249 1.00 62.93 47 THR B O 1
ATOM 1295 N N . THR B 1 22 ? -28.215 -0.225 79.520 1.00 65.87 48 THR B N 1
ATOM 1296 C CA . THR B 1 22 ? -28.831 -1.293 78.727 1.00 68.51 48 THR B CA 1
ATOM 1297 C C . THR B 1 22 ? -28.603 -1.028 77.242 1.00 75.67 48 THR B C 1
ATOM 1298 O O . THR B 1 22 ? -28.261 0.094 76.858 1.00 75.37 48 THR B O 1
ATOM 1302 N N . GLU B 1 23 ? -28.810 -2.062 76.409 1.00 75.16 49 GLU B N 1
ATOM 1303 C CA . GLU B 1 23 ? -28.537 -2.019 74.966 1.00 76.41 49 GLU B CA 1
ATOM 1304 C C . GLU B 1 23 ? -29.037 -0.733 74.276 1.00 83.45 49 GLU B C 1
ATOM 1305 O O . GLU B 1 23 ? -28.246 -0.096 73.578 1.00 82.25 49 GLU B O 1
ATOM 1311 N N . LYS B 1 24 ? -30.304 -0.334 74.494 1.00 84.13 50 LYS B N 1
ATOM 1312 C CA . LYS B 1 24 ? -30.875 0.870 73.871 1.00 87.37 50 LYS B CA 1
ATOM 1313 C C . LYS B 1 24 ? -31.394 1.884 74.918 1.00 92.00 50 LYS B C 1
ATOM 1314 O O . LYS B 1 24 ? -32.243 2.713 74.595 1.00 95.84 50 LYS B O 1
ATOM 1320 N N . GLY B 1 25 ? -30.835 1.862 76.125 1.00 85.52 51 GLY B N 1
ATOM 1321 C CA . GLY B 1 25 ? -31.239 2.762 77.199 1.00 85.36 51 GLY B CA 1
ATOM 1322 C C . GLY B 1 25 ? -30.658 4.158 77.073 1.00 88.20 51 GLY B C 1
ATOM 1323 O O . GLY B 1 25 ? -29.518 4.320 76.621 1.00 85.21 51 GLY B O 1
ATOM 1324 N N . LYS B 1 26 ? -31.437 5.172 77.499 1.00 86.74 52 LYS B N 1
ATOM 1325 C CA . LYS B 1 26 ? -31.031 6.585 77.470 1.00 86.70 52 LYS B CA 1
ATOM 1326 C C . LYS B 1 26 ? -30.382 7.017 78.812 1.00 85.22 52 LYS B C 1
ATOM 1327 O O . LYS B 1 26 ? -29.703 8.044 78.851 1.00 84.05 52 LYS B O 1
ATOM 1333 N N . GLU B 1 27 ? -30.611 6.253 79.899 1.00 78.68 53 GLU B N 1
ATOM 1334 C CA . GLU B 1 27 ? -30.042 6.533 81.223 1.00 75.36 53 GLU B CA 1
ATOM 1335 C C . GLU B 1 27 ? -28.511 6.308 81.241 1.00 73.24 53 GLU B C 1
ATOM 1336 O O . GLU B 1 27 ? -27.989 5.515 80.454 1.00 71.71 53 GLU B O 1
ATOM 1342 N N . GLN B 1 28 ? -27.803 7.008 82.143 1.00 66.25 54 GLN B N 1
ATOM 1343 C CA . GLN B 1 28 ? -26.348 6.890 82.267 1.00 61.74 54 GLN B CA 1
ATOM 1344 C C . GLN B 1 28 ? -25.948 5.536 82.846 1.00 61.53 54 GLN B C 1
ATOM 1345 O O . GLN B 1 28 ? -25.017 4.917 82.341 1.00 58.70 54 GLN B O 1
ATOM 1351 N N . PHE B 1 29 ? -26.617 5.098 83.925 1.00 57.32 55 PHE B N 1
ATOM 1352 C CA . PHE B 1 29 ? -26.331 3.813 84.563 1.00 54.64 55 PHE B CA 1
ATOM 1353 C C . PHE B 1 29 ? -27.597 2.986 84.655 1.00 60.76 55 PHE B C 1
ATOM 1354 O O . PHE B 1 29 ? -28.659 3.535 84.974 1.00 62.15 55 PHE B O 1
ATOM 1362 N N . TYR B 1 30 ? -27.499 1.666 84.349 1.00 56.57 56 TYR B N 1
ATOM 1363 C CA . TYR B 1 30 ? -28.678 0.781 84.357 1.00 58.44 56 TYR B CA 1
ATOM 1364 C C . TYR B 1 30 ? -29.260 0.657 85.771 1.00 64.24 56 TYR B C 1
ATOM 1365 O O . TYR B 1 30 ? -28.565 0.895 86.755 1.00 62.28 56 TYR B O 1
ATOM 1374 N N . GLN B 1 31 ? -30.542 0.307 85.857 1.00 64.35 57 GLN B N 1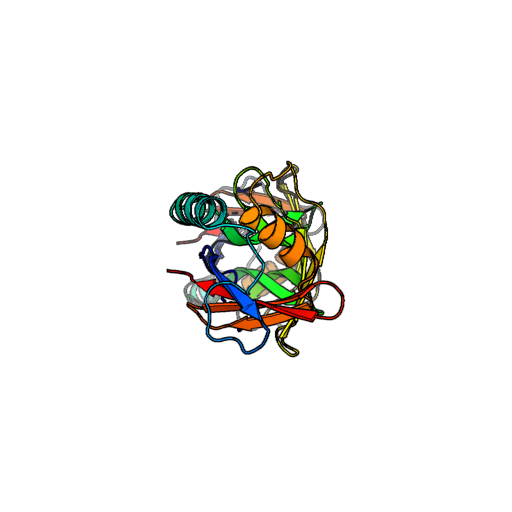
ATOM 1375 C CA . GLN B 1 31 ? -31.239 0.191 87.138 1.00 65.47 57 GLN B CA 1
ATOM 1376 C C . GLN B 1 31 ? -30.708 -1.021 87.929 1.00 66.05 57 GLN B C 1
ATOM 1377 O O . GLN B 1 31 ? -30.596 -2.116 87.372 1.00 64.44 57 GLN B O 1
ATOM 1383 N N . GLY B 1 32 ? -30.378 -0.811 89.203 1.00 61.89 58 GLY B N 1
ATOM 1384 C CA . GLY B 1 32 ? -29.882 -1.878 90.065 1.00 61.47 58 GLY B CA 1
ATOM 1385 C C . GLY B 1 32 ? -28.372 -2.030 90.114 1.00 61.80 58 GLY B C 1
ATOM 1386 O O . GLY B 1 32 ? -27.877 -3.002 90.695 1.00 61.80 58 GLY B O 1
ATOM 1387 N N . LEU B 1 33 ? -27.616 -1.077 89.527 1.00 55.39 59 LEU B N 1
ATOM 1388 C CA . LEU B 1 33 ? -26.146 -1.119 89.557 1.00 52.03 59 LEU B CA 1
ATOM 1389 C C . LEU B 1 33 ? -25.688 -0.929 91.019 1.00 57.09 59 LEU B C 1
ATOM 1390 O O . LEU B 1 33 ? -24.819 -1.663 91.495 1.00 56.87 59 LEU B O 1
ATOM 1395 N N . TRP B 1 34 ? -26.323 0.021 91.731 1.00 54.34 60 TRP B N 1
ATOM 1396 C CA . TRP B 1 34 ? -26.099 0.288 93.159 1.00 54.72 60 TRP B CA 1
ATOM 1397 C C . TRP B 1 34 ? -27.360 -0.078 93.947 1.00 59.84 60 TRP B C 1
ATOM 1398 O O . TRP B 1 34 ? -28.415 -0.266 93.348 1.00 60.22 60 TRP B O 1
ATOM 1409 N N . SER B 1 35 ? -27.243 -0.210 95.281 1.00 57.79 61 SER B N 1
ATOM 1410 C CA . SER B 1 35 ? -28.367 -0.542 96.180 1.00 59.72 61 SER B CA 1
ATOM 1411 C C . SER B 1 35 ? -28.949 0.700 96.882 1.00 63.20 61 SER B C 1
ATOM 1412 O O . SER B 1 35 ? -30.055 0.621 97.419 1.00 65.26 61 SER B O 1
ATOM 1415 N N . ASN B 1 36 ? -28.199 1.821 96.938 1.00 57.28 62 ASN B N 1
ATOM 1416 C CA . ASN B 1 36 ? -28.662 3.028 97.634 1.00 58.67 62 ASN B CA 1
ATOM 1417 C C . ASN B 1 36 ? -27.967 4.275 97.080 1.00 60.23 62 ASN B C 1
ATOM 1418 O O . ASN B 1 36 ? -27.001 4.148 96.327 1.00 56.20 62 ASN B O 1
ATOM 1423 N N . GLU B 1 37 ? -28.457 5.478 97.458 1.00 59.29 63 GLU B N 1
ATOM 1424 C CA . GLU B 1 37 ? -27.885 6.750 96.970 1.00 59.27 63 GLU B CA 1
ATOM 1425 C C . GLU B 1 37 ? -26.402 6.944 97.393 1.00 61.78 63 GLU B C 1
ATOM 1426 O O . GLU B 1 37 ? -25.618 7.461 96.599 1.00 58.80 63 GLU B O 1
ATOM 1432 N N . ALA B 1 38 ? -26.026 6.552 98.629 1.00 60.49 64 ALA B N 1
ATOM 1433 C CA . ALA B 1 38 ? -24.654 6.739 99.126 1.00 60.45 64 ALA B CA 1
ATOM 1434 C C . ALA B 1 38 ? -23.644 5.940 98.303 1.00 63.72 64 ALA B C 1
ATOM 1435 O O . ALA B 1 38 ? -22.563 6.458 98.003 1.00 63.75 64 ALA B O 1
ATOM 1437 N N . GLU B 1 39 ? -23.988 4.695 97.922 1.00 59.17 65 GLU B N 1
ATOM 1438 C CA . GLU B 1 39 ? -23.115 3.881 97.064 1.00 56.57 65 GLU B CA 1
ATOM 1439 C C . GLU B 1 39 ? -22.897 4.564 95.712 1.00 60.44 65 GLU B C 1
ATOM 1440 O O . GLU B 1 39 ? -21.762 4.652 95.241 1.00 59.58 65 GLU B O 1
ATOM 1446 N N . GLU B 1 40 ? -23.993 5.032 95.079 1.00 57.91 66 GLU B N 1
ATOM 1447 C CA . GLU B 1 40 ? -23.921 5.706 93.781 1.00 56.85 66 GLU B CA 1
ATOM 1448 C C . GLU B 1 40 ? -23.098 6.993 93.882 1.00 62.11 66 GLU B C 1
ATOM 1449 O O . GLU B 1 40 ? -22.267 7.243 93.010 1.00 61.09 66 GLU B O 1
ATOM 1455 N N . LYS B 1 41 ? -23.333 7.798 94.933 1.00 60.60 67 LYS B N 1
ATOM 1456 C CA . LYS B 1 41 ? -22.610 9.049 95.188 1.00 62.34 67 LYS B CA 1
ATOM 1457 C C . LYS B 1 41 ? -21.099 8.787 95.284 1.00 65.65 67 LYS B C 1
ATOM 1458 O O . LYS B 1 41 ? -20.324 9.482 94.632 1.00 65.05 67 LYS B O 1
ATOM 1464 N N . ALA B 1 42 ? -20.694 7.774 96.077 1.00 61.65 68 ALA B N 1
ATOM 1465 C CA . ALA B 1 42 ? -19.287 7.405 96.272 1.00 61.25 68 ALA B CA 1
ATOM 1466 C C . ALA B 1 42 ? -18.634 6.932 94.949 1.00 63.26 68 ALA B C 1
ATOM 1467 O O . ALA B 1 42 ? -17.470 7.242 94.695 1.00 63.18 68 ALA B O 1
ATOM 1469 N N . SER B 1 43 ? -19.393 6.214 94.101 1.00 57.62 69 SER B N 1
ATOM 1470 C CA . SER B 1 43 ? -18.902 5.781 92.791 1.00 54.97 69 SER B CA 1
ATOM 1471 C C . SER B 1 43 ? -18.711 6.973 91.859 1.00 59.48 69 SER B C 1
ATOM 1472 O O . SER B 1 43 ? -17.735 7.018 91.111 1.00 58.50 69 SER B O 1
ATOM 1475 N N . ARG B 1 44 ? -19.656 7.923 91.888 1.00 57.55 70 ARG B N 1
ATOM 1476 C CA . ARG B 1 44 ? -19.587 9.115 91.044 1.00 57.79 70 ARG B CA 1
ATOM 1477 C C . ARG B 1 44 ? -18.408 10.001 91.430 1.00 63.46 70 ARG B C 1
ATOM 1478 O O . ARG B 1 44 ? -17.852 10.642 90.546 1.00 63.85 70 ARG B O 1
ATOM 1486 N N . GLU B 1 45 ? -17.991 10.006 92.713 1.00 61.37 71 GLU B N 1
ATOM 1487 C CA . GLU B 1 45 ? -16.820 10.772 93.147 1.00 63.34 71 GLU B CA 1
ATOM 1488 C C . GLU B 1 45 ? -15.546 10.093 92.642 1.00 65.73 71 GLU B C 1
ATOM 1489 O O . GLU B 1 45 ? -14.630 10.783 92.199 1.00 66.36 71 GLU B O 1
ATOM 1495 N N . LEU B 1 46 ? -15.502 8.748 92.656 1.00 59.69 72 LEU B N 1
ATOM 1496 C CA . LEU B 1 46 ? -14.361 8.002 92.115 1.00 57.77 72 LEU B CA 1
ATOM 1497 C C . LEU B 1 46 ? -14.291 8.168 90.591 1.00 58.68 72 LEU B C 1
ATOM 1498 O O . LEU B 1 46 ? -13.192 8.215 90.044 1.00 58.01 72 LEU B O 1
ATOM 1503 N N . LEU B 1 47 ? -15.452 8.301 89.914 1.00 53.67 73 LEU B N 1
ATOM 1504 C CA . LEU B 1 47 ? -15.509 8.502 88.464 1.00 52.20 73 LEU B CA 1
ATOM 1505 C C . LEU B 1 47 ? -15.007 9.897 88.059 1.00 60.02 73 LEU B C 1
ATOM 1506 O O . LEU B 1 47 ? -14.522 10.039 86.940 1.00 60.11 73 LEU B O 1
ATOM 1511 N N . LYS B 1 48 ? -15.120 10.922 88.938 1.00 60.25 74 LYS B N 1
ATOM 1512 C CA . LYS B 1 48 ? -14.613 12.280 88.640 1.00 63.14 74 LYS B CA 1
ATOM 1513 C C . LYS B 1 48 ? -13.071 12.316 88.567 1.00 68.56 74 LYS B C 1
ATOM 1514 O O . LYS B 1 48 ? -12.525 13.224 87.931 1.00 70.22 74 LYS B O 1
ATOM 1520 N N . ILE B 1 49 ? -12.370 11.367 89.238 1.00 64.00 75 ILE B N 1
ATOM 1521 C CA . ILE B 1 49 ? -10.905 11.321 89.217 1.00 65.01 75 ILE B CA 1
ATOM 1522 C C . ILE B 1 49 ? -10.473 10.970 87.793 1.00 67.19 75 ILE B C 1
ATOM 1523 O O . ILE 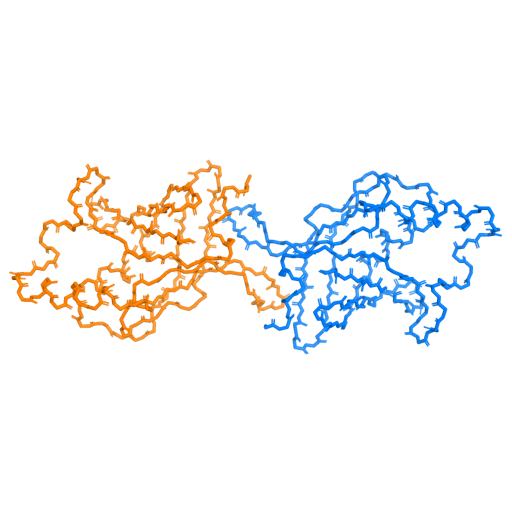B 1 49 ? -10.953 9.984 87.236 1.00 64.31 75 ILE B O 1
ATOM 1528 N N . THR B 1 50 ? -9.585 11.788 87.209 1.00 66.30 76 THR B N 1
ATOM 1529 C CA . THR B 1 50 ? -9.123 11.668 85.817 1.00 65.82 76 THR B CA 1
ATOM 1530 C C . THR B 1 50 ? -8.613 10.266 85.457 1.00 66.74 76 THR B C 1
ATOM 1531 O O . THR B 1 50 ? -9.045 9.705 84.461 1.00 62.34 76 THR B O 1
ATOM 1535 N N . GLU B 1 51 ? -7.688 9.730 86.252 1.00 66.22 77 GLU B N 1
ATOM 1536 C CA . GLU B 1 51 ? -7.057 8.433 85.995 1.00 64.61 77 GLU B CA 1
ATOM 1537 C C . GLU B 1 51 ? -7.981 7.223 86.217 1.00 64.05 77 GLU B C 1
ATOM 1538 O O . GLU B 1 51 ? -7.620 6.142 85.765 1.00 62.61 77 GLU B O 1
ATOM 1544 N N . ASN B 1 52 ? -9.142 7.369 86.890 1.00 59.16 78 ASN B N 1
ATOM 1545 C CA . ASN B 1 52 ? -10.054 6.237 87.139 1.00 54.96 78 ASN B CA 1
ATOM 1546 C C . ASN B 1 52 ? -11.002 5.974 85.972 1.00 55.14 78 ASN B C 1
ATOM 1547 O O . ASN B 1 52 ? -11.430 6.905 85.287 1.00 55.47 78 ASN B O 1
ATOM 1552 N N . PHE B 1 53 ? -11.333 4.683 85.765 1.00 48.59 79 PHE B N 1
ATOM 1553 C CA . PHE B 1 53 ? -12.228 4.178 84.721 1.00 45.97 79 PHE B CA 1
ATOM 1554 C C . PHE B 1 53 ? -11.756 4.600 83.323 1.00 50.51 79 PHE B C 1
ATOM 1555 O O . PHE B 1 53 ? -12.527 5.146 82.528 1.00 49.47 79 PHE B O 1
ATOM 1563 N N . THR B 1 54 ? -10.476 4.322 83.030 1.00 48.32 80 THR B N 1
ATOM 1564 C CA . THR B 1 54 ? -9.870 4.628 81.738 1.00 48.44 80 THR B CA 1
ATOM 1565 C C . THR B 1 54 ? -9.647 3.336 80.948 1.00 50.55 80 THR B C 1
ATOM 1566 O O . THR B 1 54 ? -9.576 2.248 81.529 1.00 48.77 80 THR B O 1
ATOM 1570 N N . LEU B 1 55 ? -9.537 3.467 79.628 1.00 47.18 81 LEU B N 1
ATOM 1571 C CA . LEU B 1 55 ? -9.314 2.351 78.709 1.00 46.73 81 LEU B CA 1
ATOM 1572 C C . LEU B 1 55 ? -8.346 2.818 77.625 1.00 52.67 81 LEU B C 1
ATOM 1573 O O . LEU B 1 55 ? -8.490 3.925 77.106 1.00 54.00 81 LEU B O 1
ATOM 1578 N N . ASN B 1 56 ? -7.322 2.013 77.336 1.00 48.25 82 ASN B N 1
ATOM 1579 C CA . ASN B 1 56 ? -6.306 2.360 76.350 1.00 48.82 82 ASN B CA 1
ATOM 1580 C C . ASN B 1 56 ? -6.035 1.198 75.418 1.00 52.18 82 ASN B C 1
ATOM 1581 O O . ASN B 1 56 ? -5.789 0.082 75.876 1.00 50.70 82 ASN B O 1
ATOM 1586 N N . PHE B 1 57 ? -6.068 1.467 74.118 1.00 49.95 83 PHE B N 1
ATOM 1587 C CA . PHE B 1 57 ? -5.712 0.514 73.076 1.00 50.35 83 PHE B CA 1
ATOM 1588 C C . PHE B 1 57 ? -4.297 0.868 72.686 1.00 57.28 83 PHE B C 1
ATOM 1589 O O . PHE B 1 57 ? -4.072 1.980 72.213 1.00 57.57 83 PHE B O 1
ATOM 1597 N N . ASN B 1 58 ? -3.327 0.003 72.993 1.00 56.56 84 ASN B N 1
ATOM 1598 C CA . ASN B 1 58 ? -1.920 0.300 72.703 1.00 59.81 84 ASN B CA 1
ATOM 1599 C C . ASN B 1 58 ? -1.245 -0.798 71.929 1.00 66.85 84 ASN B C 1
ATOM 1600 O O . ASN B 1 58 ? -1.665 -1.955 71.979 1.00 65.28 84 ASN B O 1
ATOM 1605 N N . CYS B 1 59 ? -0.136 -0.422 71.280 1.00 67.65 85 CYS B N 1
ATOM 1606 C CA . CYS B 1 59 ? 0.740 -1.329 70.567 1.00 69.67 85 CYS B CA 1
ATOM 1607 C C . CYS B 1 59 ? 1.984 -1.497 71.426 1.00 74.61 85 CYS B C 1
ATOM 1608 O O . CYS B 1 59 ? 2.513 -0.502 71.925 1.00 75.72 85 CYS B O 1
ATOM 1611 N N . ALA B 1 60 ? 2.412 -2.743 71.650 1.00 70.64 86 ALA B N 1
ATOM 1612 C CA . ALA B 1 60 ? 3.557 -3.040 72.506 1.00 72.59 86 ALA B CA 1
ATOM 1613 C C . ALA B 1 60 ? 4.386 -4.176 71.948 1.00 75.27 86 ALA B C 1
ATOM 1614 O O . ALA B 1 60 ? 3.843 -5.057 71.287 1.00 72.10 86 ALA B O 1
ATOM 1616 N N . ASP B 1 61 ? 5.686 -4.191 72.282 1.00 75.82 87 ASP B N 1
ATOM 1617 C CA . ASP B 1 61 ? 6.620 -5.217 71.827 1.00 78.73 87 ASP B CA 1
ATOM 1618 C C . ASP B 1 61 ? 6.545 -6.427 72.781 1.00 85.40 87 ASP B C 1
ATOM 1619 O O . ASP B 1 61 ? 7.251 -6.479 73.789 1.00 86.47 87 ASP B O 1
ATOM 1624 N N . VAL B 1 62 ? 5.670 -7.393 72.438 1.00 82.91 88 VAL B N 1
ATOM 1625 C CA . VAL B 1 62 ? 5.414 -8.614 73.204 1.00 84.17 88 VAL B CA 1
ATOM 1626 C C . VAL B 1 62 ? 6.024 -9.823 72.499 1.00 92.17 88 VAL B C 1
ATOM 1627 O O . VAL B 1 62 ? 5.530 -10.197 71.441 1.00 91.26 88 VAL B O 1
ATOM 1631 N N . ASN B 1 63 ? 7.039 -10.471 73.101 1.00 93.18 89 ASN B N 1
ATOM 1632 C CA . ASN B 1 63 ? 7.652 -11.698 72.572 1.00 96.30 89 ASN B CA 1
ATOM 1633 C C . ASN B 1 63 ? 8.328 -11.461 71.198 1.00 100.04 89 ASN B C 1
ATOM 1634 O O . ASN B 1 63 ? 8.123 -12.234 70.258 1.00 100.73 89 ASN B O 1
ATOM 1639 N N . GLY B 1 64 ? 9.149 -10.412 71.116 1.00 95.55 90 GLY B N 1
ATOM 1640 C CA . GLY B 1 64 ? 9.880 -10.065 69.898 1.00 95.67 90 GLY B CA 1
ATOM 1641 C C . GLY B 1 64 ? 9.030 -9.666 68.700 1.00 93.26 90 GLY B C 1
ATOM 1642 O O . GLY B 1 64 ? 9.465 -9.812 67.560 1.00 94.27 90 GLY B O 1
ATOM 1643 N N . GLU B 1 65 ? 7.818 -9.163 68.935 1.00 84.50 91 GLU B N 1
ATOM 1644 C CA . GLU B 1 65 ? 6.932 -8.716 67.861 1.00 81.04 91 GLU B CA 1
ATOM 1645 C C . GLU B 1 65 ? 5.943 -7.716 68.437 1.00 77.20 91 GLU B C 1
ATOM 1646 O O . GLU B 1 65 ? 5.594 -7.826 69.605 1.00 76.00 91 GLU B O 1
ATOM 1652 N N . VAL B 1 66 ? 5.522 -6.730 67.640 1.00 69.61 92 VAL B N 1
ATOM 1653 C CA . VAL B 1 66 ? 4.615 -5.679 68.095 1.00 65.50 92 VAL B CA 1
ATOM 1654 C C . VAL B 1 66 ? 3.162 -6.130 67.897 1.00 66.75 92 VAL B C 1
ATOM 1655 O O . VAL B 1 66 ? 2.780 -6.516 66.792 1.00 65.54 92 VAL B O 1
ATOM 1659 N N . THR B 1 67 ? 2.362 -6.088 68.979 1.00 62.47 93 THR B N 1
ATOM 1660 C CA . THR B 1 67 ? 0.944 -6.470 68.945 1.00 60.73 93 THR B CA 1
ATOM 1661 C C . THR B 1 67 ? 0.073 -5.407 69.615 1.00 61.33 93 THR B C 1
ATOM 1662 O O . THR B 1 67 ? 0.524 -4.734 70.535 1.00 60.09 93 THR B O 1
ATOM 1666 N N . GLY B 1 68 ? -1.171 -5.302 69.158 1.00 56.78 94 GLY B N 1
ATOM 1667 C CA . GLY B 1 68 ? -2.166 -4.411 69.739 1.00 54.61 94 GLY B CA 1
ATOM 1668 C C . GLY B 1 68 ? -2.830 -5.101 70.917 1.00 57.17 94 GLY B C 1
ATOM 1669 O O . GLY B 1 68 ? -3.250 -6.256 70.794 1.00 55.40 94 GLY B O 1
ATOM 1670 N N . THR B 1 69 ? -2.881 -4.425 72.077 1.00 54.22 95 THR B N 1
ATOM 1671 C CA . THR B 1 69 ? -3.473 -4.963 73.304 1.00 53.17 95 THR B CA 1
ATOM 1672 C C . THR B 1 69 ? -4.366 -3.926 73.960 1.00 56.27 95 THR B C 1
ATOM 1673 O O . THR B 1 69 ? -4.392 -2.769 73.535 1.00 56.39 95 THR B O 1
ATOM 1677 N N . VAL B 1 70 ? -5.087 -4.346 75.004 1.00 51.04 96 VAL B N 1
ATOM 1678 C CA . VAL B 1 70 ? -5.970 -3.473 75.772 1.00 49.47 96 VAL B CA 1
ATOM 1679 C C . VAL B 1 70 ? -5.451 -3.355 77.194 1.00 50.95 96 VAL B C 1
ATOM 1680 O O . VAL B 1 70 ? -5.097 -4.358 77.817 1.00 49.69 96 VAL B O 1
ATOM 1684 N N . SER B 1 71 ? -5.460 -2.129 77.708 1.00 46.67 97 SER B N 1
ATOM 1685 C CA . SER B 1 71 ? -5.128 -1.816 79.092 1.00 47.04 97 SER B CA 1
ATOM 1686 C C . SER B 1 71 ? -6.271 -0.989 79.663 1.00 49.68 97 SER B C 1
ATOM 1687 O O . SER B 1 71 ? -6.871 -0.201 78.940 1.00 48.97 97 SER B O 1
ATOM 1690 N N . ALA B 1 72 ? -6.591 -1.181 80.930 1.00 46.62 98 ALA B N 1
ATOM 1691 C CA . ALA B 1 72 ? -7.648 -0.413 81.568 1.00 45.92 98 ALA B CA 1
ATOM 1692 C C . ALA B 1 72 ? -7.369 -0.255 83.040 1.00 51.45 98 ALA B C 1
ATOM 1693 O O . ALA B 1 72 ? -6.700 -1.089 83.653 1.00 52.13 98 ALA B O 1
ATOM 1695 N N . HIS B 1 73 ? -7.858 0.835 83.601 1.00 48.92 99 HIS B N 1
ATOM 1696 C CA . HIS B 1 73 ? -7.726 1.100 85.023 1.00 50.37 99 HIS B CA 1
ATOM 1697 C C . HIS B 1 73 ? -9.091 1.478 85.542 1.00 52.65 99 HIS B C 1
ATOM 1698 O O . HIS B 1 73 ? -9.702 2.396 85.005 1.00 51.20 99 HIS B O 1
ATOM 1705 N N . ALA B 1 74 ? -9.587 0.747 86.548 1.00 49.02 100 ALA B N 1
ATOM 1706 C CA . ALA B 1 74 ? -10.856 1.049 87.192 1.00 47.99 100 ALA B CA 1
ATOM 1707 C C . ALA B 1 74 ? -10.565 1.977 88.384 1.00 51.76 100 ALA B C 1
ATOM 1708 O O . ALA B 1 74 ? -10.471 3.179 88.165 1.00 51.25 100 ALA B O 1
ATOM 1710 N N . VAL B 1 75 ? -10.383 1.451 89.610 1.00 49.47 101 VAL B N 1
ATOM 1711 C CA . VAL B 1 75 ? -10.051 2.270 90.780 1.00 51.84 101 VAL B CA 1
ATOM 1712 C C . VAL B 1 75 ? -8.808 1.651 91.419 1.00 59.60 101 VAL B C 1
ATOM 1713 O O . VAL B 1 75 ? -7.720 2.216 91.296 1.00 62.13 101 VAL B O 1
ATOM 1717 N N . LYS B 1 76 ? -8.952 0.480 92.055 1.00 57.45 102 LYS B N 1
ATOM 1718 C CA . LYS B 1 76 ? -7.839 -0.256 92.666 1.00 60.41 102 LYS B CA 1
ATOM 1719 C C . LYS B 1 76 ? -7.318 -1.378 91.745 1.00 63.78 102 LYS B C 1
ATOM 1720 O O . LYS B 1 76 ? -6.214 -1.865 91.980 1.00 67.16 102 LYS B O 1
ATOM 1726 N N . ALA B 1 77 ? -8.082 -1.783 90.704 1.00 56.31 103 ALA B N 1
ATOM 1727 C CA . ALA B 1 77 ? -7.670 -2.870 89.819 1.00 55.20 103 ALA B CA 1
ATOM 1728 C C . ALA B 1 77 ? -7.261 -2.369 88.431 1.00 57.03 103 ALA B C 1
ATOM 1729 O O . ALA B 1 77 ? -7.758 -1.348 87.952 1.00 53.67 103 ALA B O 1
ATOM 1731 N N . ASN B 1 78 ? -6.363 -3.128 87.789 1.00 55.46 104 ASN B N 1
ATOM 1732 C CA . ASN B 1 78 ? -5.838 -2.844 86.457 1.00 54.32 104 ASN B CA 1
ATOM 1733 C C . ASN B 1 78 ? -5.950 -4.037 85.534 1.00 55.77 104 ASN B C 1
ATOM 1734 O O . ASN B 1 78 ? -5.805 -5.174 85.973 1.00 56.38 104 ASN B O 1
ATOM 1739 N N . ILE B 1 79 ? -6.122 -3.759 84.245 1.00 49.73 105 ILE B N 1
ATOM 1740 C CA . ILE B 1 79 ? -6.036 -4.723 83.157 1.00 48.64 105 ILE B CA 1
ATOM 1741 C C . ILE B 1 79 ? -4.788 -4.277 82.395 1.00 52.59 105 ILE B C 1
ATOM 1742 O O . ILE B 1 79 ? -4.730 -3.118 81.990 1.00 51.79 105 ILE B O 1
ATOM 1747 N N . SER B 1 80 ? -3.769 -5.135 82.286 1.00 50.87 106 SER B N 1
ATOM 1748 C CA . SER B 1 80 ? -2.504 -4.772 81.637 1.00 53.29 106 SER B CA 1
ATOM 1749 C C . SER B 1 80 ? -2.203 -5.677 80.452 1.00 60.70 106 SER B C 1
ATOM 1750 O O . SER B 1 80 ? -1.994 -6.882 80.630 1.00 62.58 106 SER B O 1
ATOM 1753 N N . ASP B 1 81 ? -2.158 -5.085 79.252 1.00 57.33 107 ASP B N 1
ATOM 1754 C CA . ASP B 1 81 ? -1.858 -5.755 77.987 1.00 58.01 107 ASP B CA 1
ATOM 1755 C C . ASP B 1 81 ? -2.712 -7.022 77.790 1.00 59.05 107 ASP B C 1
ATOM 1756 O O . ASP B 1 81 ? -2.179 -8.089 77.468 1.00 58.95 107 ASP B O 1
ATOM 1761 N N . ALA B 1 82 ? -4.052 -6.893 77.975 1.00 53.06 108 ALA B N 1
ATOM 1762 C CA . ALA B 1 82 ? -4.956 -8.020 77.743 1.00 51.69 108 ALA B CA 1
ATOM 1763 C C . ALA B 1 82 ? -4.931 -8.382 76.242 1.00 55.17 108 ALA B C 1
ATOM 1764 O O . ALA B 1 82 ? -4.744 -7.497 75.391 1.00 54.14 108 ALA B O 1
ATOM 1766 N N . ILE B 1 83 ? -5.090 -9.679 75.920 1.00 51.86 109 ILE B N 1
ATOM 1767 C CA . ILE B 1 83 ? -5.072 -10.144 74.530 1.00 51.14 109 ILE B CA 1
ATOM 1768 C C . ILE B 1 83 ? -6.316 -9.601 73.833 1.00 51.76 109 ILE B C 1
ATOM 1769 O O . ILE B 1 83 ? -7.425 -9.801 74.316 1.00 49.01 109 ILE B O 1
ATOM 1774 N N . LEU B 1 84 ? -6.120 -8.902 72.706 1.00 49.16 110 LEU B N 1
ATOM 1775 C CA . LEU B 1 84 ? -7.191 -8.266 71.959 1.00 47.33 110 LEU B CA 1
ATOM 1776 C C . LEU B 1 84 ? -7.406 -8.910 70.592 1.00 52.76 110 LEU B C 1
ATOM 1777 O O . LEU B 1 84 ? -6.457 -9.155 69.855 1.00 54.07 110 LEU B O 1
ATOM 1782 N N . LYS B 1 85 ? -8.680 -9.134 70.256 1.00 49.63 111 LYS B N 1
ATOM 1783 C CA . LYS B 1 85 ? -9.159 -9.559 68.936 1.00 51.17 111 LYS B CA 1
ATOM 1784 C C . LYS B 1 85 ? -10.112 -8.456 68.522 1.00 55.18 111 LYS B C 1
ATOM 1785 O O . LYS B 1 85 ? -10.963 -8.0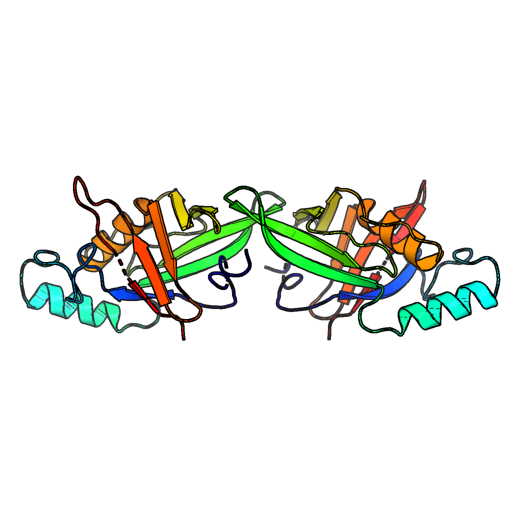78 69.329 1.00 53.82 111 LYS B O 1
ATOM 1791 N N . ILE B 1 86 ? -9.918 -7.846 67.353 1.00 53.77 112 ILE B N 1
ATOM 1792 C CA . ILE B 1 86 ? -10.792 -6.758 66.899 1.00 53.89 112 ILE B CA 1
ATOM 1793 C C . ILE B 1 86 ? -10.887 -6.805 65.388 1.00 61.69 112 ILE B C 1
ATOM 1794 O O . ILE B 1 86 ? -9.872 -6.996 64.732 1.00 62.69 112 ILE B O 1
ATOM 1799 N N . ASP B 1 87 ? -12.098 -6.671 64.836 1.00 61.36 113 ASP B N 1
ATOM 1800 C CA . ASP B 1 87 ? -12.309 -6.700 63.388 1.00 64.65 113 ASP B CA 1
ATOM 1801 C C . ASP B 1 87 ? -13.088 -5.460 62.960 1.00 71.08 113 ASP B C 1
ATOM 1802 O O . ASP B 1 87 ? -14.236 -5.293 63.357 1.00 69.86 113 ASP B O 1
ATOM 1807 N N . GLY B 1 88 ? -12.460 -4.617 62.144 1.00 71.35 114 GLY B N 1
ATOM 1808 C CA . GLY B 1 88 ? -13.067 -3.391 61.637 1.00 73.43 114 GLY B CA 1
ATOM 1809 C C . GLY B 1 88 ? -14.207 -3.586 60.662 1.00 81.49 114 GLY B C 1
ATOM 1810 O O . GLY B 1 88 ? -15.039 -2.686 60.517 1.00 82.35 114 GLY B O 1
ATOM 1811 N N . LYS B 1 89 ? -14.242 -4.743 59.965 1.00 81.00 115 LYS B N 1
ATOM 1812 C CA . LYS B 1 89 ? -15.286 -5.047 58.981 1.00 85.29 115 LYS B CA 1
ATOM 1813 C C . LYS B 1 89 ? -16.565 -5.469 59.697 1.00 89.70 115 LYS B C 1
ATOM 1814 O O . LYS B 1 89 ? -17.626 -4.893 59.449 1.00 92.30 115 LYS B O 1
ATOM 1820 N N . GLU B 1 90 ? -16.457 -6.473 60.586 1.00 83.40 116 GLU B N 1
ATOM 1821 C CA . GLU B 1 90 ? -17.592 -7.015 61.338 1.00 82.87 116 GLU B CA 1
ATOM 1822 C C . GLU B 1 90 ? -17.875 -6.227 62.629 1.00 81.40 116 GLU B C 1
ATOM 1823 O O . GLU B 1 90 ? -18.895 -6.480 63.272 1.00 81.73 116 GLU B O 1
ATOM 1829 N N . HIS B 1 91 ? -16.997 -5.281 63.005 1.00 73.67 117 HIS B N 1
ATOM 1830 C CA . HIS B 1 91 ? -17.117 -4.486 64.231 1.00 70.21 117 HIS B CA 1
ATOM 1831 C C . HIS B 1 91 ? -17.225 -5.391 65.483 1.00 68.20 117 HIS B C 1
ATOM 1832 O O . HIS B 1 91 ? -17.977 -5.088 66.403 1.00 66.69 117 HIS B O 1
ATOM 1839 N N . THR B 1 92 ? -16.453 -6.487 65.508 1.00 61.80 118 THR B N 1
ATOM 1840 C CA . THR B 1 92 ? -16.419 -7.421 66.625 1.00 59.48 118 THR B CA 1
ATOM 1841 C C . THR B 1 92 ? -15.203 -7.088 67.485 1.00 60.74 118 THR B C 1
ATOM 1842 O O . THR B 1 92 ? -14.268 -6.443 67.006 1.00 61.01 118 THR B O 1
ATOM 1846 N N . ILE B 1 93 ? -15.222 -7.509 68.743 1.00 53.79 119 ILE B N 1
ATOM 1847 C CA . ILE B 1 93 ? -14.115 -7.272 69.666 1.00 50.88 119 ILE B CA 1
ATOM 1848 C C . ILE B 1 93 ? -14.155 -8.315 70.774 1.00 55.24 119 ILE B C 1
ATOM 1849 O O . ILE B 1 93 ? -15.232 -8.700 71.213 1.00 54.64 119 ILE B O 1
ATOM 1854 N N . SER B 1 94 ? -12.983 -8.760 71.221 1.00 52.37 120 SER B N 1
ATOM 1855 C CA . SER B 1 94 ? -12.868 -9.709 72.322 1.00 52.99 120 SER B CA 1
ATOM 1856 C C . SER B 1 94 ? -11.616 -9.334 73.152 1.00 54.28 120 SER B C 1
ATOM 1857 O O . SER B 1 94 ? -10.567 -9.045 72.577 1.00 53.36 120 SER B O 1
ATOM 1860 N N . ILE B 1 95 ? -11.765 -9.261 74.484 1.00 49.20 121 ILE B N 1
ATOM 1861 C CA . ILE B 1 95 ? -10.689 -8.928 75.422 1.00 48.00 121 ILE B CA 1
ATOM 1862 C C . ILE B 1 95 ? -10.525 -10.128 76.339 1.00 52.47 121 ILE B C 1
ATOM 1863 O O . ILE B 1 95 ? -11.492 -10.519 76.981 1.00 52.11 121 ILE B O 1
ATOM 1868 N N . SER B 1 96 ? -9.324 -10.715 76.399 1.00 50.82 122 SER B N 1
ATOM 1869 C CA . SER B 1 96 ? -9.055 -11.900 77.213 1.00 52.77 122 SER B CA 1
ATOM 1870 C C . SER B 1 96 ? -7.914 -11.657 78.198 1.00 56.15 122 SER B C 1
ATOM 1871 O O . SER B 1 96 ? -6.916 -11.032 77.846 1.00 54.60 122 SER B O 1
ATOM 1874 N N . GLY B 1 97 ? -8.056 -12.216 79.393 1.00 54.29 123 GLY B N 1
ATOM 1875 C CA . GLY B 1 97 ? -7.066 -12.114 80.459 1.00 55.26 123 GLY B CA 1
ATOM 1876 C C . GLY B 1 97 ? -7.717 -12.013 81.820 1.00 59.79 123 GLY B C 1
ATOM 1877 O O . GLY B 1 97 ? -8.876 -12.402 81.994 1.00 58.62 123 GLY B O 1
ATOM 1878 N N . LYS B 1 98 ? -6.973 -11.487 82.794 1.00 58.12 124 LYS B N 1
ATOM 1879 C CA . LYS B 1 98 ? -7.477 -11.307 84.157 1.00 58.80 124 LYS B CA 1
ATOM 1880 C C . LYS B 1 98 ? -6.969 -9.995 84.729 1.00 60.83 124 LYS B C 1
ATOM 1881 O O . LYS B 1 98 ? -5.868 -9.551 84.392 1.00 62.00 124 LYS B O 1
ATOM 1887 N N . ALA B 1 99 ? -7.783 -9.369 85.576 1.00 53.22 125 ALA B N 1
ATOM 1888 C CA . ALA B 1 99 ? -7.419 -8.104 86.197 1.00 51.93 125 ALA B CA 1
ATOM 1889 C C . ALA B 1 99 ? -6.440 -8.332 87.353 1.00 58.85 125 ALA B C 1
ATOM 1890 O O . ALA B 1 99 ? -6.463 -9.383 87.996 1.00 60.90 125 ALA B O 1
ATOM 1892 N N . TYR B 1 100 ? -5.580 -7.343 87.610 1.00 55.10 126 TYR B N 1
ATOM 1893 C CA . TYR B 1 100 ? -4.644 -7.370 88.734 1.00 57.14 126 TYR B CA 1
ATOM 1894 C C . TYR B 1 100 ? -5.245 -6.495 89.819 1.00 61.92 126 TYR B C 1
ATOM 1895 O O . TYR B 1 100 ? -5.546 -5.336 89.551 1.00 59.60 126 TYR B O 1
ATOM 1904 N N . GLY B 1 101 ? -5.453 -7.050 91.003 1.00 62.31 127 GLY B N 1
ATOM 1905 C CA . GLY B 1 101 ? -6.051 -6.326 92.116 1.00 63.06 127 GLY B CA 1
ATOM 1906 C C . GLY B 1 101 ? -7.537 -6.581 92.208 1.00 67.11 127 GLY B C 1
ATOM 1907 O O . GLY B 1 101 ? -8.166 -7.021 91.244 1.00 63.71 127 GLY B O 1
ATOM 1908 N N . SER B 1 102 ? -8.100 -6.317 93.383 1.00 67.86 128 SER B N 1
ATOM 1909 C CA . SER B 1 102 ? -9.514 -6.545 93.682 1.00 67.04 128 SER B CA 1
ATOM 1910 C C . SER B 1 102 ? -10.254 -5.216 93.827 1.00 69.03 128 SER B C 1
ATOM 1911 O O . SER B 1 102 ? -9.655 -4.229 94.251 1.00 70.87 128 SER B O 1
ATOM 1914 N N . GLU B 1 103 ? -11.552 -5.193 93.499 1.00 62.40 129 GLU B N 1
ATOM 1915 C CA . GLU B 1 103 ? -12.379 -3.996 93.641 1.00 60.07 129 GLU B CA 1
ATOM 1916 C C . GLU B 1 103 ? -13.439 -4.163 94.721 1.00 65.14 129 GLU B C 1
ATOM 1917 O O . GLU B 1 103 ? -13.999 -5.248 94.864 1.00 65.64 129 GLU B O 1
ATOM 1923 N N . SER B 1 104 ? -13.711 -3.084 95.476 1.00 61.44 130 SER B N 1
ATOM 1924 C CA . SER B 1 104 ? -14.800 -3.033 96.451 1.00 62.46 130 SER B CA 1
ATOM 1925 C C . SER B 1 104 ? -15.976 -2.210 95.880 1.00 63.85 130 SER B C 1
ATOM 1926 O O . SER B 1 104 ? -17.130 -2.497 96.190 1.00 65.01 130 SER B O 1
ATOM 1929 N N . ASP B 1 105 ? -15.688 -1.188 95.059 1.00 57.77 131 ASP B N 1
ATOM 1930 C CA . ASP B 1 105 ? -16.708 -0.322 94.468 1.00 55.39 131 ASP B CA 1
ATOM 1931 C C . ASP B 1 105 ? -17.521 -1.078 93.410 1.00 54.27 131 ASP B C 1
ATOM 1932 O O . ASP B 1 105 ? -16.935 -1.727 92.549 1.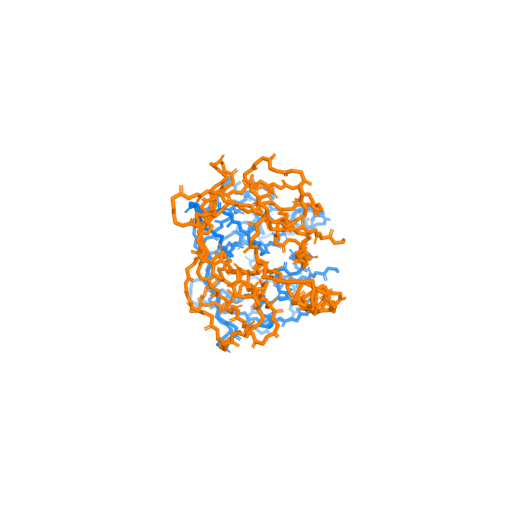00 52.81 131 ASP B O 1
ATOM 1937 N N . LYS B 1 106 ? -18.863 -0.989 93.472 1.00 49.45 132 LYS B N 1
ATOM 1938 C CA . LYS B 1 106 ? -19.741 -1.700 92.534 1.00 47.98 132 LYS B CA 1
ATOM 1939 C C . LYS B 1 106 ? -19.557 -1.245 91.088 1.00 51.27 132 LYS B C 1
ATOM 1940 O O . LYS B 1 106 ? -19.627 -2.091 90.200 1.00 50.44 132 LYS B O 1
ATOM 1946 N N . LEU B 1 107 ? -19.331 0.059 90.833 1.00 47.50 133 LEU B N 1
ATOM 1947 C CA . LEU B 1 107 ? -19.099 0.525 89.457 1.00 45.95 133 LEU B CA 1
ATOM 1948 C C . LEU B 1 107 ? -17.795 -0.061 88.915 1.00 46.87 133 LEU B C 1
ATOM 1949 O O . LEU B 1 107 ? -17.748 -0.466 87.753 1.00 45.05 133 LEU B O 1
ATOM 1954 N N . ALA B 1 108 ? -16.752 -0.125 89.759 1.00 44.51 134 ALA B N 1
ATOM 1955 C CA . ALA B 1 108 ? -15.449 -0.692 89.380 1.00 45.05 134 ALA B CA 1
ATOM 1956 C C . ALA B 1 108 ? -15.553 -2.204 89.101 1.00 49.85 134 ALA B C 1
ATOM 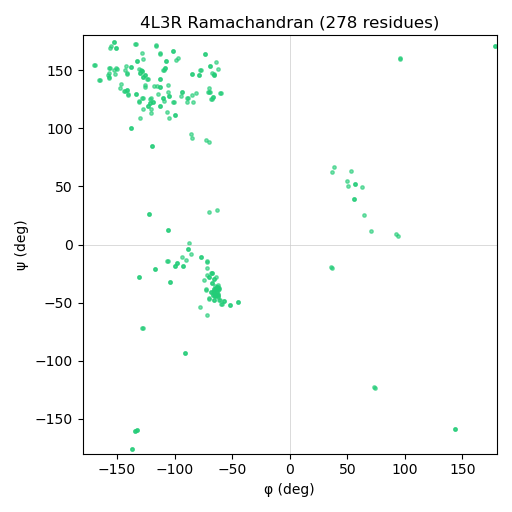1957 O O . ALA B 1 108 ? -14.924 -2.690 88.163 1.00 48.69 134 ALA B O 1
ATOM 1959 N N . LYS B 1 109 ? -16.369 -2.936 89.887 1.00 47.82 135 LYS B N 1
ATOM 1960 C CA . LYS B 1 109 ? -16.577 -4.376 89.662 1.00 47.62 135 LYS B CA 1
ATOM 1961 C C . LYS B 1 109 ? -17.267 -4.623 88.318 1.00 50.06 135 LYS B C 1
ATOM 1962 O O . LYS B 1 109 ? -16.871 -5.527 87.579 1.00 50.24 135 LYS B O 1
ATOM 1968 N N . VAL B 1 110 ? -18.305 -3.818 88.013 1.00 45.19 136 VAL B N 1
ATOM 1969 C CA . VAL B 1 110 ? -19.063 -3.908 86.763 1.00 44.26 136 VAL B CA 1
ATOM 1970 C C . VAL B 1 110 ? -18.153 -3.556 85.564 1.00 49.73 136 VAL B C 1
ATOM 1971 O O . VAL B 1 110 ? -18.214 -4.224 84.531 1.00 49.68 136 VAL B O 1
ATOM 1975 N N . PHE B 1 111 ? -17.335 -2.506 85.701 1.00 47.16 137 PHE B N 1
ATOM 1976 C CA . PHE B 1 111 ? -16.410 -2.060 84.652 1.00 46.62 137 PHE B CA 1
ATOM 1977 C C . PHE B 1 111 ? -15.410 -3.163 84.271 1.00 50.80 137 PHE B C 1
ATOM 1978 O O . PHE B 1 111 ? -15.281 -3.485 83.091 1.00 50.29 137 PHE B O 1
ATOM 1986 N N . ILE B 1 112 ? -14.742 -3.759 85.271 1.00 48.79 138 ILE B N 1
ATOM 1987 C CA . ILE B 1 112 ? -13.729 -4.802 85.047 1.00 50.08 138 ILE B CA 1
ATOM 1988 C C . ILE B 1 112 ? -14.364 -6.072 84.463 1.00 55.72 138 ILE B C 1
ATOM 1989 O O . ILE B 1 112 ? -13.830 -6.607 83.491 1.00 56.32 138 ILE B O 1
ATOM 1994 N N . SER B 1 113 ? -15.480 -6.556 85.040 1.00 51.88 139 SER B N 1
ATOM 1995 C CA . SER B 1 113 ? -16.157 -7.756 84.518 1.00 51.86 139 SER B CA 1
ATOM 1996 C C . SER B 1 113 ? -16.675 -7.557 83.103 1.00 51.93 139 SER B C 1
ATOM 1997 O O . SER B 1 113 ? -16.571 -8.464 82.284 1.00 52.64 139 SER B O 1
ATOM 2000 N N . GLY B 1 114 ? -17.273 -6.399 82.853 1.00 45.96 140 GLY B N 1
ATOM 2001 C CA . GLY B 1 114 ? -17.845 -6.066 81.560 1.00 44.99 140 GLY B CA 1
ATOM 2002 C C . GLY B 1 114 ? -16.834 -6.027 80.436 1.00 48.73 140 GLY B C 1
ATOM 2003 O O . GLY B 1 114 ? -17.149 -6.444 79.320 1.00 48.29 140 GLY B O 1
ATOM 2004 N N . LEU B 1 115 ? -15.608 -5.543 80.713 1.00 45.08 141 LEU B N 1
ATOM 2005 C CA . LEU B 1 115 ? -14.561 -5.462 79.684 1.00 43.97 141 LEU B CA 1
ATOM 2006 C C . LEU B 1 115 ? -14.149 -6.837 79.177 1.00 49.47 141 LEU B C 1
ATOM 2007 O O . LEU B 1 115 ? -13.969 -6.987 77.974 1.00 49.22 141 LEU B O 1
ATOM 2012 N N . PHE B 1 116 ? -14.080 -7.853 80.048 1.00 47.05 142 PHE B N 1
ATOM 2013 C CA . PHE B 1 116 ? -13.716 -9.201 79.597 1.00 47.13 142 PHE B CA 1
ATOM 2014 C C . PHE B 1 116 ? -14.879 -9.918 78.891 1.00 52.52 142 PHE B C 1
ATOM 2015 O O . PHE B 1 116 ? -14.644 -10.971 78.300 1.00 54.51 142 PHE B O 1
ATOM 2023 N N . ASN B 1 117 ? -16.118 -9.367 78.951 1.00 47.59 143 ASN B N 1
ATOM 2024 C CA . ASN B 1 117 ? -17.292 -9.935 78.303 1.00 48.62 143 ASN B CA 1
ATOM 2025 C C . ASN B 1 117 ? -17.709 -9.141 77.058 1.00 53.17 143 ASN B C 1
ATOM 2026 O O . ASN B 1 117 ? -18.804 -9.391 76.546 1.00 55.39 143 ASN B O 1
ATOM 2031 N N . VAL B 1 118 ? -16.867 -8.216 76.540 1.00 48.16 144 VAL B N 1
ATOM 2032 C CA . VAL B 1 118 ? -17.220 -7.488 75.311 1.00 48.44 144 VAL B CA 1
ATOM 2033 C C . VAL B 1 118 ? -17.268 -8.468 74.133 1.00 54.10 144 VAL B C 1
ATOM 2034 O O . VAL B 1 118 ? -16.519 -9.447 74.124 1.00 54.47 144 VAL B O 1
ATOM 2038 N N . PHE B 1 119 ? -18.177 -8.235 73.177 1.00 51.99 145 PHE B N 1
ATOM 2039 C CA . PHE B 1 119 ? -18.292 -9.074 71.975 1.00 53.31 145 PHE B CA 1
ATOM 2040 C C . PHE B 1 119 ? -18.352 -8.232 70.679 1.00 56.60 145 PHE B C 1
ATOM 2041 O O . PHE B 1 119 ? -17.930 -8.737 69.638 1.00 56.65 145 PHE B O 1
ATOM 2049 N N . LYS B 1 120 ? -18.862 -6.978 70.721 1.00 53.05 146 LYS B N 1
ATOM 2050 C CA . LYS B 1 120 ? -18.911 -6.099 69.544 1.00 54.38 146 LYS B CA 1
ATOM 2051 C C . LYS B 1 120 ? -18.826 -4.637 69.983 1.00 57.96 146 LYS B C 1
ATOM 2052 O O . LYS B 1 120 ? -18.909 -4.346 71.176 1.00 55.34 146 LYS B O 1
ATOM 2058 N N . TYR B 1 121 ? -18.626 -3.725 69.021 1.00 57.07 147 TYR B N 1
ATOM 2059 C CA . TYR B 1 121 ? -18.487 -2.303 69.323 1.00 56.13 147 TYR B CA 1
ATOM 2060 C C . TYR B 1 121 ? -18.917 -1.410 68.167 1.00 65.08 147 TYR B C 1
ATOM 2061 O O . TYR B 1 121 ? -19.181 -1.870 67.059 1.00 67.11 147 TYR B O 1
ATOM 2070 N N . GLU B 1 122 ? -18.921 -0.113 68.440 1.00 63.30 148 GLU B N 1
ATOM 2071 C CA . GLU B 1 122 ? -19.126 0.938 67.456 1.00 66.95 148 GLU B CA 1
ATOM 2072 C C . GLU B 1 122 ? -18.483 2.208 68.022 1.00 70.35 148 GLU B C 1
ATOM 2073 O O . GLU B 1 122 ? -18.322 2.328 69.238 1.00 67.29 148 GLU B O 1
ATOM 2079 N N . GLY B 1 123 ? -18.038 3.092 67.145 1.00 69.49 149 GLY B N 1
ATOM 2080 C CA . GLY B 1 123 ? -17.394 4.321 67.580 1.00 69.40 149 GLY B CA 1
ATOM 2081 C C . GLY B 1 123 ? -16.892 5.216 66.470 1.00 76.79 149 GLY B C 1
ATOM 2082 O O . GLY B 1 123 ? -16.877 4.836 65.294 1.00 78.74 149 GLY B O 1
ATOM 2083 N N . ASP B 1 124 ? -16.484 6.426 66.864 1.00 73.24 150 ASP B N 1
ATOM 2084 C CA . ASP B 1 124 ? -15.936 7.439 65.972 1.00 75.66 150 ASP B CA 1
ATOM 2085 C C . ASP B 1 124 ? -14.666 8.021 66.644 1.00 76.69 150 ASP B C 1
ATOM 2086 O O . ASP B 1 124 ? -14.105 7.370 67.528 1.00 72.54 150 ASP B O 1
ATOM 2091 N N . VAL B 1 125 ? -14.219 9.217 66.235 1.00 75.58 151 VAL B N 1
ATOM 2092 C CA . VAL B 1 125 ? -12.995 9.838 66.753 1.00 74.50 151 VAL B CA 1
ATOM 2093 C C . VAL B 1 125 ? -13.106 10.113 68.260 1.00 74.25 151 VAL B C 1
ATOM 2094 O O . VAL B 1 125 ? -12.145 9.880 68.982 1.00 71.74 151 VAL B O 1
ATOM 2098 N N . HIS B 1 126 ? -14.255 10.612 68.725 1.00 71.20 152 HIS B N 1
ATOM 2099 C CA . HIS B 1 126 ? -14.439 11.008 70.123 1.00 69.51 152 HIS B CA 1
ATOM 2100 C C . HIS B 1 126 ? -15.293 10.055 70.958 1.00 69.17 152 HIS B C 1
ATOM 2101 O O . HIS B 1 126 ? -15.265 10.195 72.172 1.00 66.92 152 HIS B O 1
ATOM 2108 N N . ASN B 1 127 ? -16.048 9.115 70.354 1.00 64.88 153 ASN B N 1
ATOM 2109 C CA . ASN B 1 127 ? -16.915 8.209 71.117 1.00 61.83 153 ASN B CA 1
ATOM 2110 C C . ASN B 1 127 ? -16.628 6.741 70.810 1.00 63.08 153 ASN B C 1
ATOM 2111 O O . ASN B 1 127 ? -16.283 6.396 69.684 1.00 62.93 153 ASN B O 1
ATOM 2116 N N . LEU B 1 128 ? -16.771 5.884 71.833 1.00 57.57 154 LEU B N 1
ATOM 2117 C CA . LEU B 1 128 ? -16.595 4.434 71.723 1.00 55.08 154 LEU B CA 1
ATOM 2118 C C . LEU B 1 128 ? -17.659 3.751 72.564 1.00 58.21 154 LEU B C 1
ATOM 2119 O O . LEU B 1 128 ? -17.836 4.099 73.731 1.00 56.50 154 LEU B O 1
ATOM 2124 N N . THR B 1 129 ? -18.380 2.796 71.962 1.00 56.13 155 THR B N 1
ATOM 2125 C CA . THR B 1 129 ? -19.428 2.034 72.629 1.00 55.73 155 THR B CA 1
ATOM 2126 C C . THR B 1 129 ? -19.062 0.568 72.553 1.00 58.14 155 THR B C 1
ATOM 2127 O O . THR B 1 129 ? -18.889 0.056 71.449 1.00 58.30 155 THR B O 1
ATOM 2131 N N . LEU B 1 130 ? -18.933 -0.104 73.713 1.00 52.05 156 LEU B N 1
ATOM 2132 C CA . LEU B 1 130 ? -18.613 -1.527 73.779 1.00 50.58 156 LEU B CA 1
ATOM 2133 C C . LEU B 1 130 ? -19.823 -2.303 74.270 1.00 55.23 156 LEU B C 1
ATOM 2134 O O . LEU B 1 130 ? -20.365 -1.995 75.334 1.00 54.56 156 LEU B O 1
ATOM 2139 N N . TYR B 1 131 ? -20.233 -3.315 73.504 1.00 52.60 157 TYR B N 1
ATOM 2140 C CA . TYR B 1 131 ? -21.350 -4.179 73.852 1.00 54.32 157 TYR B CA 1
ATOM 2141 C C . TYR B 1 131 ? -20.797 -5.378 74.576 1.00 55.26 157 TYR B C 1
ATOM 2142 O O . TYR B 1 131 ? -19.845 -5.985 74.080 1.00 52.40 157 TYR B O 1
ATOM 2151 N N . PHE B 1 132 ? -21.377 -5.730 75.737 1.00 51.73 158 PHE B N 1
ATOM 2152 C CA . PHE B 1 132 ? -20.918 -6.880 76.510 1.00 51.19 158 PHE B CA 1
ATOM 2153 C C . PHE B 1 132 ? -22.095 -7.670 77.037 1.00 59.14 158 PHE B C 1
ATOM 2154 O O . PHE B 1 132 ? -23.170 -7.102 77.234 1.00 59.37 158 PHE B O 1
ATOM 2162 N N . LYS B 1 133 ? -21.895 -8.980 77.261 1.00 59.53 159 LYS B N 1
ATOM 2163 C CA A LYS B 1 133 ? -22.963 -9.828 77.777 0.50 62.96 159 LYS B CA 1
ATOM 2164 C CA B LYS B 1 133 ? -22.945 -9.852 77.783 0.50 62.88 159 LYS B CA 1
ATOM 2165 C C . LYS B 1 133 ? -22.831 -9.954 79.304 1.00 67.60 159 LYS B C 1
ATOM 2166 O O . LYS B 1 133 ? -21.747 -10.225 79.823 1.00 65.67 159 LYS B O 1
ATOM 2177 N N . ASP B 1 134 ? -23.945 -9.698 80.019 1.00 68.23 160 ASP B N 1
ATOM 2178 C CA . ASP B 1 134 ? -24.046 -9.785 81.472 1.00 68.92 160 ASP B CA 1
ATOM 2179 C C . ASP B 1 134 ? -25.121 -10.836 81.753 1.00 78.08 160 ASP B C 1
ATOM 2180 O O . ASP B 1 134 ? -26.302 -10.509 81.876 1.00 79.35 160 ASP B O 1
ATOM 2185 N N . GLY B 1 135 ? -24.706 -12.100 81.751 1.00 77.33 161 GLY B N 1
ATOM 2186 C CA . GLY B 1 135 ? -25.619 -13.223 81.908 1.00 81.69 161 GLY B CA 1
ATOM 2187 C C . GLY B 1 135 ? -26.410 -13.404 80.627 1.00 89.03 161 GLY B C 1
ATOM 2188 O O . GLY B 1 135 ? -25.813 -13.508 79.550 1.00 88.31 161 GLY B O 1
ATOM 2189 N N . ASN B 1 136 ? -27.753 -13.362 80.720 1.00 88.90 162 ASN B N 1
ATOM 2190 C CA . ASN B 1 136 ? -28.636 -13.477 79.551 1.00 92.34 162 ASN B CA 1
ATOM 2191 C C . ASN B 1 136 ? -28.914 -12.105 78.893 1.00 93.48 162 ASN B C 1
ATOM 2192 O O . ASN B 1 136 ? -29.580 -12.067 77.856 1.00 96.33 162 ASN B O 1
ATOM 2197 N N . THR B 1 137 ? -28.414 -10.991 79.477 1.00 84.16 163 THR B N 1
ATOM 2198 C CA . THR B 1 137 ? -28.645 -9.642 78.955 1.00 81.55 163 THR B CA 1
ATOM 2199 C C . THR B 1 137 ? -27.435 -9.115 78.184 1.00 80.78 163 THR B C 1
ATOM 2200 O O . THR B 1 137 ? -26.338 -9.662 78.283 1.00 78.61 163 THR B O 1
ATOM 2204 N N . THR B 1 138 ? -27.654 -8.023 77.437 1.00 75.21 164 THR B N 1
ATOM 2205 C CA . THR B 1 138 ? -26.635 -7.310 76.677 1.00 71.49 164 THR B CA 1
ATOM 2206 C C . THR B 1 138 ? -26.645 -5.864 77.146 1.00 71.68 164 THR B C 1
ATOM 2207 O O . THR B 1 138 ? -27.671 -5.194 77.004 1.00 74.41 164 THR B O 1
ATOM 2211 N N . LYS B 1 139 ? -25.512 -5.386 77.691 1.00 61.80 165 LYS B N 1
ATOM 2212 C CA . LYS B 1 139 ? -25.358 -4.016 78.180 1.00 58.73 165 LYS B CA 1
ATOM 2213 C C . LYS B 1 139 ? -24.309 -3.305 77.351 1.00 59.29 165 LYS B C 1
ATOM 2214 O O . LYS B 1 139 ? -23.660 -3.928 76.512 1.00 57.22 165 LYS B O 1
ATOM 2220 N N . VAL B 1 140 ? -24.173 -1.991 77.549 1.00 55.85 166 VAL B N 1
ATOM 2221 C CA . VAL B 1 140 ? -23.199 -1.201 76.810 1.00 54.69 166 VAL B CA 1
ATOM 2222 C C . VAL B 1 140 ? -22.412 -0.312 77.744 1.00 53.77 166 VAL B C 1
ATOM 2223 O O . VAL B 1 140 ? -22.984 0.285 78.653 1.00 52.43 166 VAL B O 1
ATOM 2235 N N . GLY B 1 142 ? -20.157 3.046 77.524 1.00 50.54 168 GLY B N 1
ATOM 2236 C CA . GLY B 1 142 ? -19.849 4.176 76.658 1.00 51.74 168 GLY B CA 1
ATOM 2237 C C . GLY B 1 142 ? -18.594 4.874 77.134 1.00 53.97 168 GLY B C 1
ATOM 2238 O O . GLY B 1 142 ? -18.375 4.989 78.339 1.00 51.43 168 GLY B O 1
ATOM 2239 N N . PHE B 1 143 ? -17.758 5.333 76.191 1.00 51.81 169 PHE B N 1
ATOM 2240 C CA . PHE B 1 143 ? -16.524 6.052 76.498 1.00 51.77 169 PHE B CA 1
ATOM 2241 C C . PHE B 1 143 ? -16.397 7.314 75.656 1.00 60.19 169 PHE B C 1
ATOM 2242 O O . PHE B 1 143 ? -16.987 7.399 74.579 1.00 60.07 169 PHE B O 1
ATOM 2250 N N . THR B 1 144 ? -15.590 8.271 76.136 1.00 59.93 170 THR B N 1
ATOM 2251 C CA . THR B 1 144 ? -15.274 9.511 75.423 1.00 64.03 170 THR B CA 1
ATOM 2252 C C . THR B 1 144 ? -13.753 9.716 75.413 1.00 68.97 170 THR B C 1
ATOM 2253 O O . THR B 1 144 ? -13.069 9.309 76.353 1.00 66.11 170 THR B O 1
ATOM 2257 N N . ALA B 1 145 ? -13.233 10.329 74.341 1.00 69.13 171 ALA B N 1
ATOM 2258 C CA . ALA B 1 145 ? -11.814 10.658 74.184 1.00 70.58 171 ALA B CA 1
ATOM 2259 C C . ALA B 1 145 ? -11.702 12.129 73.830 1.00 81.48 171 ALA B C 1
ATOM 2260 O O . ALA B 1 145 ? -12.350 12.560 72.875 1.00 83.64 171 ALA B O 1
ATOM 2262 N N . ARG B 1 146 ? -10.915 12.911 74.591 1.00 81.58 172 ARG B N 1
ATOM 2263 C CA . ARG B 1 146 ? -10.765 14.350 74.312 1.00 91.96 172 ARG B CA 1
ATOM 2264 C C . ARG B 1 146 ? -9.862 14.575 73.087 1.00 112.70 172 ARG B C 1
ATOM 2265 O O . ARG B 1 146 ? -8.983 13.722 72.818 1.00 112.33 172 ARG B O 1
#

Sequence (283 aa):
DDVEIFNDKTWKLSRITTEKGKEQFYQGLWSNEAEEKASRELLKITENFTLNFNCADVNGEVTGTVSAHAVKANISDAILKIDGKEHTISISGKAYGSESDKLAKVFISGLFNVFKYEGDVHNLTLYFKDGNTTKVGFTAREDDVEIFNDKTWKLSRITTEKGKEQFYQGLWSNEAEEKASRELLKITENFTLNFNCADVNGEVTGTVSAHAVKANISDAILKIDGKEHTISISGKAYGSESDKLAKVFISGLFNVFKYEGDVHNLTLYFKKDGNTTKVGFTAR

Secondary structure (DSSP, 8-state):
-----SSS--EEE--B-BTT--SSB-TTSSSSHHHHHHHHHHHHSTTSSEEEEEEEEETTEEEEEEEEE-SS-EEEEEEEEEETTTTEEEEES--BS---SHHHHHHHHHHHTEEEEEE-SSEEEEEEEETTEEE--EE--/-TT---SSS--EEE--B-BTT--SSB-TTSSSSHHHHHHHHHHHHSTTSSEEEEEEEE-SSSEEEEEEEE-SS-EEEEEEEEEETTTTEEEEES--BS---SHHHHHHHHHHHTEEEEEE-SSEEEEEEEETTEEE--EE--